Protein AF-A0A368F3X9-F1 (afdb_monomer_lite)

Secondary structure (DSSP, 8-state):
--EEEEE-------PPP------------GGGS---------SS-HHHHHHHHHHH--SEEEESS--HHHHHHHHHHHHH-TTS--EEEEEEETTSHHHHHHHHHHHHHHHHHHHHHHHHHH-SS------PPPPP--------S---------PPPEEEEEGGGGGSSHHHHHHHTT-EEEEE----------

pLDDT: mean 73.95, std 18.78, range [28.55, 97.0]

Foldseek 3Di:
DDKDKDQPPPDPDDDDDDDDDDDPDDDDDPVPDDDDDDDDDDPDDLVVLLVCCVVPVDLEEEAAQDDPSSVVSVVVSCVVCVVHNHGYIYIDDPPDPSVVVRVVVVVVVVVVVVVVVVVVVVPPDPPDPPPAAADAPPPPDPCPDDDDPPPPPVDAAEDEDEPVCVVDCVQVVCVSNRYHYHYDHDDDDDPPPD

Structure (mmCIF, N/CA/C/O backbone):
data_AF-A0A368F3X9-F1
#
_entry.id   AF-A0A368F3X9-F1
#
loop_
_atom_site.group_PDB
_atom_site.id
_atom_site.type_symbol
_atom_site.label_atom_id
_atom_site.label_alt_id
_atom_site.label_comp_id
_atom_site.label_asym_id
_atom_site.label_entity_id
_atom_site.label_seq_id
_atom_site.pdbx_PDB_ins_code
_atom_site.Cartn_x
_atom_site.Cartn_y
_atom_site.Cartn_z
_atom_site.occupancy
_atom_site.B_iso_or_equiv
_atom_site.auth_seq_id
_atom_site.auth_comp_id
_atom_site.auth_asym_id
_atom_site.auth_atom_id
_atom_site.pdbx_PDB_model_num
ATOM 1 N N . MET A 1 1 ? -1.120 -0.838 33.753 1.00 38.88 1 MET A N 1
ATOM 2 C CA . MET A 1 1 ? -1.463 -1.216 32.367 1.00 38.88 1 MET A CA 1
ATOM 3 C C . MET A 1 1 ? -2.866 -0.691 32.087 1.00 38.88 1 MET A C 1
ATOM 5 O O . MET A 1 1 ? -3.833 -1.301 32.514 1.00 38.88 1 MET A O 1
ATOM 9 N N . LEU A 1 2 ? -2.969 0.520 31.534 1.00 33.59 2 LEU A N 1
ATOM 10 C CA . LEU A 1 2 ? -4.241 1.215 31.298 1.00 33.59 2 LEU A CA 1
ATOM 11 C C . LEU A 1 2 ? -4.625 1.034 29.828 1.00 33.59 2 LEU A C 1
ATOM 13 O O . LEU A 1 2 ? -3.926 1.527 28.946 1.00 33.59 2 LEU A O 1
ATOM 17 N N . MET A 1 3 ? -5.716 0.313 29.581 1.00 29.48 3 MET A N 1
ATOM 18 C CA . MET A 1 3 ? -6.350 0.218 28.268 1.00 29.48 3 MET A CA 1
ATOM 19 C C . MET A 1 3 ? -7.239 1.454 28.110 1.00 29.48 3 MET A C 1
ATOM 21 O O . MET A 1 3 ? -8.079 1.717 28.972 1.00 29.48 3 MET A O 1
ATOM 25 N N . ARG A 1 4 ? -7.026 2.260 27.069 1.00 39.25 4 ARG A N 1
ATOM 26 C CA . ARG A 1 4 ? -7.846 3.447 26.804 1.00 39.25 4 ARG A CA 1
ATOM 27 C C . ARG A 1 4 ? -8.409 3.329 25.397 1.00 39.25 4 ARG A C 1
ATOM 29 O O . ARG A 1 4 ? -7.655 3.077 24.466 1.00 39.25 4 ARG A O 1
ATOM 36 N N . PHE A 1 5 ? -9.714 3.527 25.255 1.00 36.69 5 PHE A N 1
ATOM 37 C CA . PHE A 1 5 ? -10.339 3.692 23.949 1.00 36.69 5 PHE A CA 1
ATOM 38 C C . PHE A 1 5 ? -9.801 4.983 23.335 1.00 36.69 5 PHE A C 1
ATOM 40 O O . PHE A 1 5 ? -10.025 6.069 23.879 1.00 36.69 5 PHE A O 1
ATOM 47 N N . GLN A 1 6 ? -9.047 4.876 22.244 1.00 39.00 6 GLN A N 1
ATOM 48 C CA . GLN A 1 6 ? -8.835 6.032 21.388 1.00 39.00 6 GLN A CA 1
ATOM 49 C C . GLN A 1 6 ? -10.038 6.111 20.454 1.00 39.00 6 GLN A C 1
ATOM 51 O O . GLN A 1 6 ? -10.240 5.247 19.601 1.00 39.00 6 GLN A O 1
ATOM 56 N N . ASN A 1 7 ? -10.848 7.155 20.631 1.00 28.55 7 ASN A N 1
ATOM 57 C CA . ASN A 1 7 ? -11.750 7.596 19.579 1.00 28.55 7 ASN A CA 1
ATOM 58 C C . ASN A 1 7 ? -10.854 8.105 18.449 1.00 28.55 7 ASN A C 1
ATOM 60 O O . ASN A 1 7 ? -10.368 9.235 18.504 1.00 28.55 7 ASN A O 1
ATOM 64 N N . ILE A 1 8 ? -10.584 7.264 17.452 1.00 37.34 8 ILE A N 1
ATOM 65 C CA . ILE A 1 8 ? -10.032 7.745 16.189 1.00 37.34 8 ILE A CA 1
ATOM 66 C C . ILE A 1 8 ? -11.208 8.389 15.462 1.00 37.34 8 ILE A C 1
ATOM 68 O O . ILE A 1 8 ? -11.893 7.778 14.646 1.00 37.34 8 ILE A O 1
ATOM 72 N N . THR A 1 9 ? -11.490 9.635 15.832 1.00 30.31 9 THR A N 1
ATOM 73 C CA . THR A 1 9 ? -12.390 10.488 15.070 1.00 30.31 9 THR A CA 1
ATOM 74 C C . THR A 1 9 ? -11.662 10.826 13.777 1.00 30.31 9 THR A C 1
ATOM 76 O O . THR A 1 9 ? -10.793 11.697 13.757 1.00 30.31 9 THR A O 1
ATOM 79 N N . VAL A 1 10 ? -11.996 10.140 12.684 1.00 34.00 10 VAL A N 1
ATOM 80 C CA . VAL A 1 10 ? -11.738 10.678 11.346 1.00 34.00 10 VAL A CA 1
ATOM 81 C C . VAL A 1 10 ? -12.614 11.925 11.238 1.00 34.00 10 VAL A C 1
ATOM 83 O O . VAL A 1 10 ? -13.822 11.838 11.031 1.00 34.00 10 VAL A O 1
ATOM 86 N N . ILE A 1 11 ? -12.028 13.094 11.502 1.00 29.45 11 ILE A N 1
ATOM 87 C CA . ILE A 1 11 ? -12.733 14.374 11.432 1.00 29.45 11 ILE A CA 1
ATOM 88 C C . ILE A 1 11 ? -12.963 14.690 9.951 1.00 29.45 11 ILE A C 1
ATOM 90 O O . ILE A 1 11 ? -12.145 15.345 9.313 1.00 29.45 11 ILE A O 1
ATOM 94 N N . SER A 1 12 ? -14.108 14.285 9.408 1.00 32.06 12 SER A N 1
ATOM 95 C CA . SER A 1 12 ? -14.828 15.139 8.466 1.00 32.06 12 SER A CA 1
ATOM 96 C C . SER A 1 12 ? -15.980 15.768 9.236 1.00 32.06 12 SER A C 1
ATOM 98 O O . SER A 1 12 ? -16.932 15.080 9.598 1.00 32.06 12 SER A O 1
ATOM 100 N N . LYS A 1 13 ? -15.853 17.064 9.543 1.00 33.09 13 LYS A N 1
ATOM 101 C CA . LYS A 1 13 ? -16.911 17.881 10.142 1.00 33.09 13 LYS A CA 1
ATOM 102 C C . LYS A 1 13 ? -18.224 17.680 9.383 1.00 33.09 13 LYS A C 1
ATOM 104 O O . LYS A 1 13 ? -18.402 18.236 8.306 1.00 33.09 13 LYS A O 1
ATOM 109 N N . THR A 1 14 ? -19.148 16.964 9.998 1.00 34.94 14 THR A N 1
ATOM 110 C CA . THR A 1 14 ? -20.580 17.219 9.880 1.00 34.94 14 THR A CA 1
ATOM 111 C C . THR A 1 14 ? -21.119 17.078 11.291 1.00 34.94 14 THR A C 1
ATOM 113 O O . THR A 1 14 ? -21.304 15.966 11.784 1.00 34.94 14 THR A O 1
ATOM 116 N N . GLU A 1 15 ? -21.226 18.214 11.976 1.00 35.28 15 GLU A N 1
ATOM 117 C CA . GLU A 1 15 ? -21.882 18.300 13.278 1.00 35.28 15 GLU A CA 1
ATOM 118 C C . GLU A 1 15 ? -23.349 17.859 13.107 1.00 35.28 15 GLU A C 1
ATOM 120 O O . GLU A 1 15 ? -24.008 18.327 12.172 1.00 35.28 15 GLU A O 1
ATOM 125 N N . PRO A 1 16 ? -23.863 16.936 13.937 1.00 52.75 16 PRO A N 1
ATOM 126 C CA . PRO A 1 16 ? -25.299 16.696 14.020 1.00 52.75 16 PRO A CA 1
ATOM 127 C C . PRO A 1 16 ? -26.002 17.918 14.650 1.00 52.75 16 PRO A C 1
ATOM 129 O O . PRO A 1 16 ? -25.336 18.722 15.307 1.00 52.75 16 PRO A O 1
ATOM 132 N N . PRO A 1 17 ? -27.323 18.092 14.445 1.00 41.41 17 PRO A N 1
ATOM 133 C CA . PRO A 1 17 ? -28.080 19.171 15.074 1.00 41.41 17 PRO A CA 1
ATOM 134 C C . PRO A 1 17 ? -27.950 19.117 16.603 1.00 41.41 17 PRO A C 1
ATOM 136 O O . PRO A 1 17 ? -27.871 18.039 17.185 1.00 41.41 17 PRO A O 1
ATOM 139 N N . ASP A 1 18 ? -27.875 20.292 17.224 1.00 47.06 18 ASP A N 1
ATOM 140 C CA . ASP A 1 18 ? -27.826 20.476 18.674 1.00 47.06 18 ASP A CA 1
ATOM 141 C C . ASP A 1 18 ? -29.221 20.273 19.277 1.00 47.06 18 ASP A C 1
ATOM 143 O O . ASP A 1 18 ? -30.080 21.156 19.210 1.00 47.06 18 ASP A O 1
ATOM 147 N N . ASP A 1 19 ? -29.447 19.105 19.869 1.00 38.78 19 ASP A N 1
ATOM 148 C CA . ASP A 1 19 ? -30.555 18.853 20.780 1.00 38.78 19 ASP A CA 1
ATOM 149 C C . ASP A 1 19 ? -30.004 18.467 22.156 1.00 38.78 19 ASP A C 1
ATOM 151 O O . ASP A 1 19 ? -29.675 17.321 22.462 1.00 38.78 19 ASP A O 1
ATOM 155 N N . GLY A 1 20 ? -29.887 19.494 23.000 1.00 47.25 20 GLY A N 1
ATOM 156 C CA . GLY A 1 20 ? -29.504 19.368 24.394 1.00 47.25 20 GLY A CA 1
ATOM 157 C C . GLY A 1 20 ? -30.459 18.470 25.176 1.00 47.25 20 GLY A C 1
ATOM 158 O O . GLY A 1 20 ? -31.625 18.805 25.365 1.00 47.25 20 GLY A O 1
ATOM 159 N N . TYR A 1 21 ? -29.922 17.377 25.714 1.00 42.91 21 TYR A N 1
ATOM 160 C CA . TYR A 1 21 ? -30.531 16.633 26.811 1.00 42.91 21 TYR A CA 1
ATOM 161 C C . TYR A 1 21 ? -29.449 16.176 27.791 1.00 42.91 21 TYR A C 1
ATOM 163 O O . TYR A 1 21 ? -28.714 15.219 27.554 1.00 42.91 21 TYR A O 1
ATOM 171 N N . GLU A 1 22 ? -29.382 16.857 28.936 1.00 45.22 22 GLU A N 1
ATOM 172 C CA . GLU A 1 22 ? -28.875 16.253 30.163 1.00 45.22 22 GLU A CA 1
ATOM 173 C C . GLU A 1 22 ? -29.770 15.055 30.503 1.00 45.22 22 GLU A C 1
ATOM 175 O O . GLU A 1 22 ? -30.902 15.230 30.941 1.00 45.22 22 GLU A O 1
ATOM 180 N N . ASN A 1 23 ? -29.270 13.832 30.334 1.00 38.44 23 ASN A N 1
ATOM 181 C CA . ASN A 1 23 ? -29.824 12.668 31.014 1.00 38.44 23 ASN A CA 1
ATOM 182 C C . ASN A 1 23 ? -28.683 11.770 31.492 1.00 38.44 23 ASN A C 1
ATOM 184 O O . ASN A 1 23 ? -27.920 11.208 30.710 1.00 38.44 23 ASN A O 1
ATOM 188 N N . LYS A 1 24 ? -28.568 11.654 32.817 1.00 45.53 24 LYS A N 1
ATOM 189 C CA . LYS A 1 24 ? -27.764 10.631 33.486 1.00 45.53 24 LYS A CA 1
ATOM 190 C C . LYS A 1 24 ? -28.446 9.281 33.257 1.00 45.53 24 LYS A C 1
ATOM 192 O O . LYS A 1 24 ? -29.296 8.887 34.047 1.00 45.53 24 LYS A O 1
ATOM 197 N N . GLU A 1 25 ? -28.108 8.595 32.171 1.00 52.59 25 GLU A N 1
ATOM 198 C CA . GLU A 1 25 ? -28.515 7.202 31.987 1.00 52.59 25 GLU A CA 1
ATOM 199 C C . GLU A 1 25 ? -27.655 6.302 32.886 1.00 52.59 25 GLU A C 1
ATOM 201 O O . GLU A 1 25 ? -26.442 6.176 32.710 1.00 52.59 25 GLU A O 1
ATOM 206 N N . GLU A 1 26 ? -28.290 5.696 33.890 1.00 50.75 26 GLU A N 1
ATOM 207 C CA . GLU A 1 26 ? -27.720 4.582 34.643 1.00 50.75 26 GLU A CA 1
ATOM 208 C C . GLU A 1 26 ? -27.387 3.427 33.686 1.00 50.75 26 GLU A C 1
ATOM 210 O O . GLU A 1 26 ? -28.149 3.113 32.768 1.00 50.75 26 GLU A O 1
ATOM 215 N N . ALA A 1 27 ? -26.227 2.798 33.890 1.00 49.94 27 ALA A N 1
ATOM 216 C CA . ALA A 1 27 ? -25.727 1.733 33.030 1.00 49.94 27 ALA A CA 1
ATOM 217 C C . ALA A 1 27 ? -26.703 0.543 33.006 1.00 49.94 27 ALA A C 1
ATOM 219 O O . ALA A 1 27 ? -26.829 -0.196 33.985 1.00 49.94 27 ALA A O 1
ATOM 220 N N . LYS A 1 28 ? -27.388 0.351 31.873 1.00 53.81 28 LYS A N 1
ATOM 221 C CA . LYS A 1 28 ? -28.258 -0.807 31.632 1.00 53.81 28 LYS A CA 1
ATOM 222 C C . LYS A 1 28 ? -27.437 -2.096 31.714 1.00 53.81 28 LYS A C 1
ATOM 224 O O . LYS A 1 28 ? -26.306 -2.174 31.235 1.00 53.81 28 LYS A O 1
ATOM 229 N N . THR A 1 29 ? -27.999 -3.106 32.374 1.00 56.66 29 THR A N 1
ATOM 230 C CA . THR A 1 29 ? -27.351 -4.414 32.534 1.00 56.66 29 THR A CA 1
ATOM 231 C C . THR A 1 29 ? -27.433 -5.188 31.212 1.00 56.66 29 THR A C 1
ATOM 233 O O . THR A 1 29 ? -28.387 -5.035 30.455 1.00 56.66 29 THR A O 1
ATOM 236 N N . ILE A 1 30 ? -26.438 -6.042 30.946 1.00 59.34 30 ILE A N 1
ATOM 237 C CA . ILE A 1 30 ? -26.162 -6.747 29.671 1.00 59.34 30 ILE A CA 1
ATOM 238 C C . ILE A 1 30 ? -27.390 -7.452 29.040 1.00 59.34 30 ILE A C 1
ATOM 240 O O . ILE A 1 30 ? -27.403 -7.690 27.836 1.00 59.34 30 ILE A O 1
ATOM 244 N N . GLY A 1 31 ? -28.426 -7.774 29.823 1.00 58.16 31 GLY A N 1
ATOM 245 C CA . GLY A 1 31 ? -29.629 -8.480 29.368 1.00 58.16 31 GLY A CA 1
ATOM 246 C C . GLY A 1 31 ? -30.628 -7.668 28.534 1.00 58.16 31 GLY A C 1
ATOM 247 O O . GLY A 1 31 ? -31.418 -8.286 27.826 1.00 58.16 31 GLY A O 1
ATOM 248 N N . ASP A 1 32 ? -30.578 -6.331 28.569 1.00 57.03 32 ASP A N 1
ATOM 249 C CA . ASP A 1 32 ? -31.582 -5.465 27.916 1.00 57.03 32 ASP A CA 1
ATOM 250 C C . ASP A 1 32 ? -31.127 -4.894 26.562 1.00 57.03 32 ASP A C 1
ATOM 252 O O . ASP A 1 32 ? -31.837 -4.105 25.936 1.00 57.03 32 ASP A O 1
ATOM 256 N N . HIS A 1 33 ? -29.936 -5.273 26.092 1.00 62.06 33 HIS A N 1
ATOM 257 C CA . HIS A 1 33 ? -29.447 -4.846 24.786 1.00 62.06 33 HIS A CA 1
ATOM 258 C C . HIS A 1 33 ? -29.971 -5.765 23.679 1.00 62.06 33 HIS A C 1
ATOM 260 O O . HIS A 1 33 ? -29.861 -6.991 23.745 1.00 62.06 33 HIS A O 1
ATOM 266 N N . GLU A 1 34 ? -30.522 -5.151 22.633 1.00 67.31 34 GLU A N 1
ATOM 267 C CA . GLU A 1 34 ? -30.916 -5.832 21.405 1.00 67.31 34 GLU A CA 1
ATOM 268 C C . GLU A 1 34 ? -29.716 -6.616 20.844 1.00 67.31 34 GLU A C 1
ATOM 270 O O . GLU A 1 34 ? -28.583 -6.129 20.854 1.00 67.31 34 GLU A O 1
ATOM 275 N N . LYS A 1 35 ? -29.931 -7.868 20.419 1.00 61.47 35 LYS A N 1
ATOM 276 C CA . LYS A 1 35 ? -28.847 -8.756 19.969 1.00 61.47 35 LYS A CA 1
ATOM 277 C C . LYS A 1 35 ? -28.225 -8.214 18.682 1.00 61.47 35 LYS A C 1
ATOM 279 O O . LYS A 1 35 ? -28.696 -8.514 17.589 1.00 61.47 35 LYS A O 1
ATOM 284 N N . VAL A 1 36 ? -27.150 -7.445 18.812 1.00 66.38 36 VAL A N 1
ATOM 285 C CA . VAL A 1 36 ? -26.378 -6.957 17.667 1.00 66.38 36 VAL A CA 1
ATOM 286 C C . VAL A 1 36 ? -25.510 -8.104 17.132 1.00 66.38 36 VAL A C 1
ATOM 288 O O . VAL A 1 36 ? -24.814 -8.753 17.920 1.00 66.38 36 VAL A O 1
ATOM 291 N N . PRO A 1 37 ? -25.526 -8.396 15.818 1.00 67.06 37 PRO A N 1
ATOM 292 C CA . PRO A 1 37 ? -24.654 -9.413 15.242 1.00 67.06 37 PRO A CA 1
ATOM 293 C C . PRO A 1 37 ? -23.182 -9.007 15.410 1.00 67.06 37 PRO A C 1
ATOM 295 O O . PRO A 1 37 ? -22.713 -8.049 14.799 1.00 67.06 37 PRO A O 1
ATOM 298 N N . LEU A 1 38 ? -22.448 -9.749 16.244 1.00 69.50 38 LEU A N 1
ATOM 299 C CA . LEU A 1 38 ? -21.007 -9.591 16.429 1.00 69.50 38 LEU A CA 1
ATOM 300 C C . LEU A 1 38 ? -20.268 -10.488 15.432 1.00 69.50 38 LEU A C 1
ATOM 302 O O . LEU A 1 38 ? -20.373 -11.713 15.499 1.00 69.50 38 LEU A O 1
ATOM 306 N N . VAL A 1 39 ? -19.491 -9.887 14.533 1.00 71.94 39 VAL A N 1
ATOM 307 C CA . VAL A 1 39 ? -18.634 -10.619 13.592 1.00 71.94 39 VAL A CA 1
ATOM 308 C C . VAL A 1 39 ? -17.180 -10.420 13.998 1.00 71.94 39 VAL A C 1
ATOM 310 O O . VAL A 1 39 ? -16.662 -9.307 13.960 1.00 71.94 39 VAL A O 1
ATOM 313 N N . ILE A 1 40 ? -16.520 -11.509 14.391 1.00 76.12 40 ILE A N 1
ATOM 314 C CA . ILE A 1 40 ? -15.088 -11.514 14.700 1.00 76.12 40 ILE A CA 1
ATOM 315 C C . ILE A 1 40 ? -14.342 -11.905 13.430 1.00 76.12 40 ILE A C 1
ATOM 317 O O . ILE A 1 40 ? -14.574 -12.975 12.869 1.00 76.12 40 ILE A O 1
ATOM 321 N N . MET A 1 41 ? -13.444 -11.034 12.982 1.00 73.44 41 MET A N 1
ATOM 322 C CA . MET A 1 41 ? -12.645 -11.253 11.782 1.00 73.44 41 MET A CA 1
ATOM 323 C C . MET A 1 41 ? -11.199 -11.544 12.168 1.00 73.44 41 MET A C 1
ATOM 325 O O . MET A 1 41 ? -10.625 -10.875 13.028 1.00 73.44 41 MET A O 1
ATOM 329 N N . ALA A 1 42 ? -10.609 -12.546 11.521 1.00 69.69 42 ALA A N 1
ATOM 330 C CA . ALA A 1 42 ? -9.184 -12.805 11.635 1.00 69.69 42 ALA A CA 1
ATOM 331 C C . ALA A 1 42 ? -8.394 -11.758 10.834 1.00 69.69 42 ALA A C 1
ATOM 333 O O . ALA A 1 42 ? -8.788 -11.355 9.740 1.00 69.69 42 ALA A O 1
ATOM 334 N N . TYR A 1 43 ? -7.264 -11.327 11.385 1.00 65.88 43 TYR A N 1
ATOM 335 C CA . TYR A 1 43 ? -6.344 -10.398 10.735 1.00 65.88 43 TYR A CA 1
ATOM 336 C C . TYR A 1 43 ? -5.467 -11.131 9.704 1.00 65.88 43 TYR A C 1
ATOM 338 O O . TYR A 1 43 ? -4.952 -12.208 10.003 1.00 65.88 43 TYR A O 1
ATOM 346 N N . GLY A 1 44 ? -5.257 -10.541 8.518 1.00 59.81 44 GLY A N 1
ATOM 347 C CA . GLY A 1 44 ? -4.221 -10.984 7.568 1.00 59.81 44 GLY A CA 1
ATOM 348 C C . GLY A 1 44 ? -4.631 -11.073 6.093 1.00 59.81 44 GLY A C 1
ATOM 349 O O . GLY A 1 44 ? -3.766 -10.981 5.223 1.00 59.81 44 GLY A O 1
ATOM 350 N N . GLU A 1 45 ? -5.923 -11.187 5.772 1.00 67.00 45 GLU A N 1
ATOM 351 C CA . GLU A 1 45 ? -6.383 -11.317 4.380 1.00 67.00 45 GLU A CA 1
ATOM 352 C C . GLU A 1 45 ? -7.025 -10.024 3.850 1.00 67.00 45 GLU A C 1
ATOM 354 O O . GLU A 1 45 ? -8.189 -9.725 4.121 1.00 67.00 45 GLU A O 1
ATOM 359 N N . ARG A 1 46 ? -6.277 -9.264 3.030 1.00 61.44 46 ARG A N 1
ATOM 360 C CA . ARG A 1 46 ? -6.718 -7.972 2.452 1.00 61.44 46 ARG A CA 1
ATOM 361 C C . ARG A 1 46 ? -8.050 -8.047 1.695 1.00 61.44 46 ARG A C 1
ATOM 363 O O . ARG A 1 46 ? -8.850 -7.122 1.763 1.00 61.44 46 ARG A O 1
ATOM 370 N N . TYR A 1 47 ? -8.303 -9.141 0.979 1.00 67.94 47 TYR A N 1
ATOM 371 C CA . TYR A 1 47 ? -9.534 -9.297 0.196 1.00 67.94 47 TYR A CA 1
ATOM 372 C C . TYR A 1 47 ? -10.743 -9.709 1.044 1.00 67.94 47 TYR A C 1
ATOM 374 O O . TYR A 1 47 ? -11.879 -9.494 0.621 1.00 67.94 47 TYR A O 1
ATOM 382 N N . SER A 1 48 ? -10.519 -10.261 2.241 1.00 78.50 48 SER A N 1
ATOM 383 C CA . SER A 1 48 ? -11.605 -10.654 3.141 1.00 78.50 48 SER A CA 1
ATOM 384 C C . SER A 1 48 ? -12.333 -9.425 3.679 1.00 78.50 48 SER A C 1
ATOM 386 O O . SER A 1 48 ? -13.560 -9.362 3.614 1.00 78.50 48 SER A O 1
ATOM 388 N N . ILE A 1 49 ? -11.586 -8.416 4.142 1.00 83.56 49 ILE A N 1
ATOM 389 C CA . ILE A 1 49 ? -12.180 -7.276 4.846 1.00 83.56 49 ILE A CA 1
ATOM 390 C C . ILE A 1 49 ? -13.079 -6.421 3.950 1.00 83.56 49 ILE A C 1
ATOM 392 O O . ILE A 1 49 ? -14.203 -6.121 4.339 1.00 83.56 49 ILE A O 1
ATOM 396 N N . LEU A 1 50 ? -12.644 -6.075 2.732 1.00 84.69 50 LEU A N 1
ATOM 397 C CA . LEU A 1 50 ? -13.448 -5.245 1.826 1.00 84.69 50 LEU A CA 1
ATOM 398 C C . LEU A 1 50 ? -14.776 -5.920 1.466 1.00 84.69 50 LEU A C 1
ATOM 400 O O . LEU A 1 50 ? -15.827 -5.287 1.514 1.00 84.69 50 LEU A O 1
ATOM 404 N N . ARG A 1 51 ? -14.734 -7.221 1.155 1.00 85.56 51 ARG A N 1
ATOM 405 C CA . ARG A 1 51 ? -15.931 -8.006 0.839 1.00 85.56 51 ARG A CA 1
ATOM 406 C C . ARG A 1 51 ? -16.895 -8.060 2.024 1.00 85.56 51 ARG A C 1
ATOM 408 O O . ARG A 1 51 ? -18.101 -7.973 1.833 1.00 85.56 51 ARG A O 1
ATOM 415 N N . GLN A 1 52 ? -16.373 -8.218 3.237 1.00 84.38 52 GLN A N 1
ATOM 416 C CA . GLN A 1 52 ? -17.186 -8.302 4.450 1.00 84.38 52 GLN A CA 1
ATOM 417 C C . GLN A 1 52 ? -17.813 -6.957 4.821 1.00 84.38 52 GLN A C 1
ATOM 419 O O . GLN A 1 52 ? -18.983 -6.926 5.198 1.00 84.38 52 GLN A O 1
ATOM 424 N N . LEU A 1 53 ? -17.074 -5.854 4.667 1.00 86.44 53 LEU A N 1
ATOM 425 C CA . LEU A 1 53 ? -17.609 -4.506 4.865 1.00 86.44 53 LEU A CA 1
ATOM 426 C C . LEU A 1 53 ? -18.775 -4.228 3.907 1.00 86.44 53 LEU A C 1
ATOM 428 O O . LEU A 1 53 ? -19.810 -3.739 4.352 1.00 86.44 53 LEU A O 1
ATOM 432 N N . ASP A 1 54 ? -18.647 -4.617 2.636 1.00 86.75 54 ASP A N 1
ATOM 433 C CA . ASP A 1 54 ? -19.700 -4.434 1.629 1.00 86.75 54 ASP A CA 1
ATOM 434 C C . ASP A 1 54 ? -20.937 -5.318 1.876 1.00 86.75 54 ASP A C 1
ATOM 436 O O . ASP A 1 54 ? -22.075 -4.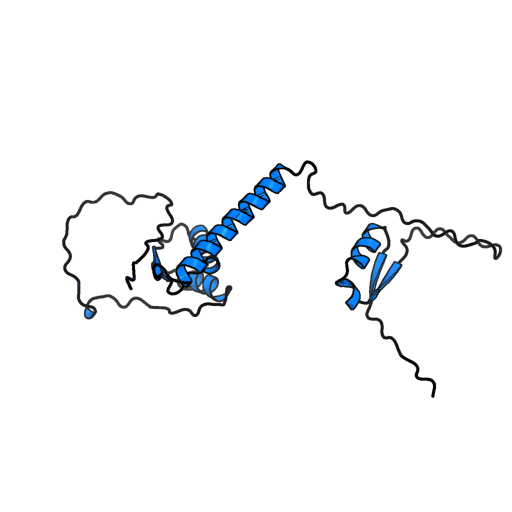874 1.722 1.00 86.75 54 ASP A O 1
ATOM 440 N N . GLN A 1 55 ? -20.731 -6.560 2.326 1.00 86.06 55 GLN A N 1
ATOM 441 C CA . GLN A 1 55 ? -21.821 -7.490 2.632 1.00 86.06 55 GLN A CA 1
ATOM 442 C C . GLN A 1 55 ? -22.601 -7.113 3.897 1.00 86.06 55 GLN A C 1
ATOM 444 O O . GLN A 1 55 ? -23.824 -7.238 3.917 1.00 86.06 55 GLN A O 1
ATOM 449 N N . MET A 1 56 ? -21.903 -6.698 4.957 1.00 83.81 56 MET A N 1
ATOM 450 C CA . MET A 1 56 ? -22.506 -6.497 6.280 1.00 83.81 56 MET A CA 1
ATOM 451 C C . MET A 1 56 ? -22.925 -5.053 6.545 1.00 83.81 56 MET A C 1
ATOM 453 O O . MET A 1 56 ? -23.778 -4.829 7.399 1.00 83.81 56 MET A O 1
ATOM 457 N N . LYS A 1 57 ? -22.309 -4.085 5.857 1.00 87.12 57 LYS A N 1
ATOM 458 C CA . LYS A 1 57 ? -22.515 -2.641 6.038 1.00 87.12 57 LYS A CA 1
ATOM 459 C C . LYS A 1 57 ? -22.607 -2.215 7.512 1.00 87.12 57 LYS A C 1
ATOM 461 O O . LYS A 1 57 ? -23.632 -1.682 7.937 1.00 87.12 57 LYS A O 1
ATOM 466 N N . PRO A 1 58 ? -21.558 -2.472 8.315 1.00 87.88 58 PRO A N 1
ATOM 467 C CA . PRO A 1 58 ? -21.609 -2.223 9.749 1.00 87.88 58 PRO A CA 1
ATOM 468 C C . PRO A 1 58 ? -21.649 -0.722 10.070 1.00 87.88 58 PRO A C 1
ATOM 470 O O . PRO A 1 58 ? -20.968 0.075 9.429 1.00 87.88 58 PRO A O 1
ATOM 473 N N . THR A 1 59 ? -22.381 -0.355 11.124 1.00 86.00 59 THR A N 1
ATOM 474 C CA . THR A 1 59 ? -22.397 1.008 11.697 1.00 86.00 59 THR A CA 1
ATOM 475 C C . THR A 1 59 ? -21.247 1.229 12.687 1.00 86.00 59 THR A C 1
ATOM 477 O O . THR A 1 59 ? -20.782 2.353 12.875 1.00 86.00 59 THR A O 1
ATOM 480 N N . VAL A 1 60 ? -20.774 0.159 13.337 1.00 87.44 60 VAL A N 1
ATOM 481 C CA . VAL A 1 60 ? -19.710 0.196 14.351 1.00 87.44 60 VAL A CA 1
ATOM 482 C C . VAL A 1 60 ? -18.656 -0.860 14.036 1.00 87.44 60 VAL A C 1
ATOM 484 O O . VAL A 1 60 ? -18.987 -2.023 13.813 1.00 87.44 60 VAL A O 1
ATOM 487 N N . ILE A 1 61 ? -17.384 -0.464 14.047 1.00 87.75 61 ILE A N 1
ATOM 488 C CA . ILE A 1 61 ? -16.228 -1.344 13.859 1.00 87.75 61 ILE A CA 1
ATOM 489 C C . ILE A 1 61 ? -15.320 -1.225 15.079 1.00 87.75 61 ILE A C 1
ATOM 491 O O . ILE A 1 61 ? -14.976 -0.123 15.503 1.00 87.75 61 ILE A O 1
ATOM 495 N N . ILE A 1 62 ? -14.902 -2.369 15.621 1.00 88.31 62 ILE A N 1
ATOM 496 C CA . ILE A 1 62 ? -13.950 -2.446 16.728 1.00 88.31 62 ILE A CA 1
ATOM 497 C C . ILE A 1 62 ? -12.690 -3.154 16.231 1.00 88.31 62 ILE A C 1
ATOM 499 O O . ILE A 1 62 ? -12.725 -4.328 15.864 1.00 88.31 62 ILE A O 1
ATOM 503 N N . LEU A 1 63 ? -11.573 -2.434 16.222 1.00 87.19 63 LEU A N 1
ATOM 504 C CA . LEU A 1 63 ? -10.263 -2.933 15.829 1.00 87.19 63 LEU A CA 1
ATOM 505 C C . LEU A 1 63 ? -9.517 -3.402 17.074 1.00 87.19 63 LEU A C 1
ATOM 507 O O . LEU A 1 63 ? -9.127 -2.591 17.911 1.00 87.19 63 LEU A O 1
ATOM 511 N N . TYR A 1 64 ? -9.336 -4.717 17.197 1.00 84.88 64 TYR A N 1
ATOM 512 C CA . TYR A 1 64 ? -8.597 -5.309 18.314 1.00 84.88 64 TYR A CA 1
ATOM 513 C C . TYR A 1 64 ? -7.081 -5.142 18.175 1.00 84.88 64 TYR A C 1
ATOM 515 O O . TYR A 1 64 ? -6.403 -4.885 19.159 1.00 84.88 64 TYR A O 1
ATOM 523 N N . ASN A 1 65 ? -6.565 -5.311 16.958 1.00 81.12 65 ASN A N 1
ATOM 524 C CA . ASN A 1 65 ? -5.170 -5.066 16.613 1.00 81.12 65 ASN A CA 1
ATOM 525 C C . ASN A 1 65 ? -5.172 -4.053 15.472 1.00 81.12 65 ASN A C 1
ATOM 527 O O . ASN A 1 65 ? -5.791 -4.296 14.429 1.00 81.12 65 ASN A O 1
ATOM 531 N N . THR A 1 66 ? -4.559 -2.898 15.705 1.00 78.94 66 THR A N 1
ATOM 532 C CA . THR A 1 66 ? -4.652 -1.770 14.777 1.00 78.94 66 THR A CA 1
ATOM 533 C C . THR A 1 66 ? -3.489 -1.802 13.800 1.00 78.94 66 THR A C 1
ATOM 535 O O . THR A 1 66 ? -2.328 -1.656 14.170 1.00 78.94 66 THR A O 1
ATOM 538 N N . ASP A 1 67 ? -3.821 -1.966 12.526 1.00 83.50 67 ASP A N 1
ATOM 539 C CA . ASP A 1 67 ? -2.874 -1.944 11.422 1.00 83.50 67 ASP A CA 1
ATOM 540 C C . ASP A 1 67 ? -3.261 -0.855 10.418 1.00 83.50 67 ASP A C 1
ATOM 542 O O . ASP A 1 67 ? -4.441 -0.655 10.110 1.00 83.50 67 ASP A O 1
ATOM 546 N N . VAL A 1 68 ? -2.246 -0.171 9.890 1.00 86.69 68 VAL A N 1
ATOM 547 C CA . VAL A 1 68 ? -2.414 0.953 8.965 1.00 86.69 68 VAL A CA 1
ATOM 548 C C . VAL A 1 68 ? -3.113 0.489 7.691 1.00 86.69 68 VAL A C 1
ATOM 550 O O . VAL A 1 68 ? -4.027 1.159 7.217 1.00 86.69 68 VAL A O 1
ATOM 553 N N . VAL A 1 69 ? -2.774 -0.695 7.169 1.00 87.25 69 VAL A N 1
ATOM 554 C CA . VAL A 1 69 ? -3.389 -1.216 5.939 1.00 87.25 69 VAL A CA 1
ATOM 555 C C . VAL A 1 69 ? -4.883 -1.447 6.145 1.00 87.25 69 VAL A C 1
ATOM 557 O O . VAL A 1 69 ? -5.694 -1.043 5.315 1.00 87.25 69 VAL A O 1
ATOM 560 N N . THR A 1 70 ? -5.268 -2.069 7.256 1.00 86.44 70 THR A N 1
ATOM 561 C CA . THR A 1 70 ? -6.678 -2.308 7.606 1.00 86.44 70 THR A CA 1
ATOM 562 C C . THR A 1 70 ? -7.457 -0.997 7.729 1.00 86.44 70 THR A C 1
ATOM 564 O O . THR A 1 70 ? -8.553 -0.877 7.180 1.00 86.44 70 THR A O 1
ATOM 567 N N . LEU A 1 71 ? -6.863 0.008 8.376 1.00 87.94 71 LEU A N 1
ATOM 568 C CA . LEU A 1 71 ? -7.455 1.336 8.505 1.00 87.94 71 LEU A CA 1
ATOM 569 C C . LEU A 1 71 ? -7.691 1.985 7.131 1.00 87.94 71 LEU A C 1
ATOM 571 O O . LEU A 1 71 ? -8.803 2.444 6.874 1.00 87.94 71 LEU A O 1
ATOM 575 N N . ARG A 1 72 ? -6.716 1.934 6.208 1.00 89.31 72 ARG A N 1
ATOM 576 C CA . ARG A 1 72 ? -6.878 2.459 4.834 1.00 89.31 72 ARG A CA 1
ATOM 577 C C . ARG A 1 72 ? -8.043 1.811 4.083 1.00 89.31 72 ARG A C 1
ATOM 579 O O . ARG A 1 72 ? -8.778 2.492 3.375 1.00 89.31 72 ARG A O 1
ATOM 586 N N . HIS A 1 73 ? -8.251 0.503 4.240 1.00 88.75 73 HIS A N 1
ATOM 587 C CA . HIS A 1 73 ? -9.390 -0.178 3.613 1.00 88.75 73 HIS A CA 1
ATOM 588 C C . HIS A 1 73 ? -10.733 0.337 4.145 1.00 88.75 73 HIS A C 1
ATOM 590 O O . HIS A 1 73 ? -11.682 0.488 3.375 1.00 88.75 73 HIS A O 1
ATOM 596 N N . ILE A 1 74 ? -10.809 0.635 5.443 1.00 88.88 74 ILE A N 1
ATOM 597 C CA . ILE A 1 74 ? -12.011 1.195 6.066 1.00 88.88 74 ILE A CA 1
ATOM 598 C C . ILE A 1 74 ? -12.241 2.640 5.601 1.00 88.88 74 ILE A C 1
ATOM 600 O O . ILE A 1 74 ? -13.378 3.002 5.302 1.00 88.88 74 ILE A O 1
ATOM 604 N N . GLU A 1 75 ? -11.182 3.447 5.473 1.00 88.94 75 GLU A N 1
ATOM 605 C CA . GLU A 1 75 ? -11.261 4.800 4.900 1.00 88.94 75 GLU A CA 1
ATOM 606 C C . GLU A 1 75 ? -11.834 4.774 3.479 1.00 88.94 75 GLU A C 1
ATOM 608 O O . GLU A 1 75 ? -12.764 5.521 3.176 1.00 88.94 75 GLU A O 1
ATOM 613 N N . ILE A 1 76 ? -11.333 3.873 2.625 1.00 90.06 76 ILE A N 1
ATOM 614 C CA . ILE A 1 76 ? -11.841 3.688 1.259 1.00 90.06 76 ILE A CA 1
ATOM 615 C C . ILE A 1 76 ? -13.312 3.268 1.288 1.00 90.06 76 ILE A C 1
ATOM 617 O O . ILE A 1 76 ? -14.129 3.850 0.579 1.00 90.06 76 ILE A O 1
ATOM 621 N N . TYR A 1 77 ? -13.672 2.296 2.129 1.00 89.56 77 TYR A N 1
ATOM 622 C CA . TYR A 1 77 ? -15.058 1.850 2.261 1.00 89.56 77 TYR A CA 1
ATOM 623 C C . TYR A 1 77 ?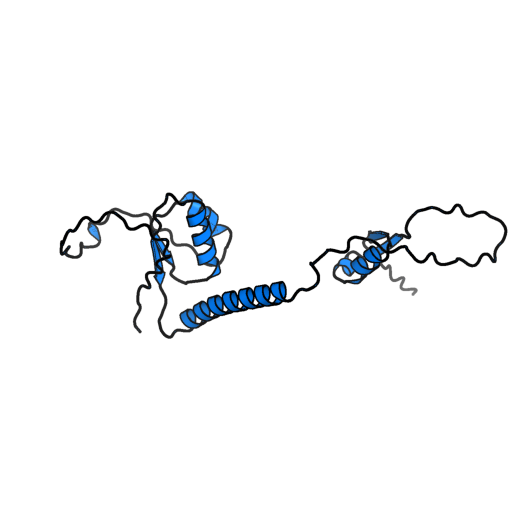 -15.997 3.000 2.658 1.00 89.56 77 TYR A C 1
ATOM 625 O O . TYR A 1 77 ? -17.059 3.159 2.054 1.00 89.56 77 TYR A O 1
ATOM 633 N N . LYS A 1 78 ? -15.587 3.837 3.620 1.00 88.50 78 LYS A N 1
ATOM 634 C CA . LYS A 1 78 ? -16.342 5.022 4.047 1.00 88.50 78 LYS A CA 1
ATOM 635 C C . LYS A 1 78 ? -16.405 6.096 2.957 1.00 88.50 78 LYS A C 1
ATOM 637 O O . LYS A 1 78 ? -17.432 6.757 2.824 1.00 88.50 78 LYS A O 1
ATOM 642 N N . ALA A 1 79 ? -15.346 6.264 2.169 1.00 88.62 79 ALA A N 1
ATOM 643 C CA . ALA A 1 79 ? -15.345 7.175 1.027 1.00 88.62 79 ALA A CA 1
ATOM 644 C C . ALA A 1 79 ? -16.312 6.712 -0.078 1.00 88.62 79 ALA A C 1
ATOM 646 O O . ALA A 1 79 ? -16.982 7.543 -0.687 1.00 88.62 79 ALA A O 1
ATOM 647 N N . CYS A 1 80 ? -16.421 5.399 -0.309 1.00 88.81 80 CYS A N 1
ATOM 648 C CA . CYS A 1 80 ? -17.374 4.821 -1.258 1.00 88.81 80 CYS A CA 1
ATOM 649 C C . CYS A 1 80 ? -18.830 4.878 -0.767 1.00 88.81 80 CYS A C 1
ATOM 651 O O . CYS A 1 80 ? -19.727 5.028 -1.589 1.00 88.81 80 CYS A O 1
ATOM 653 N N . HIS A 1 81 ? -19.057 4.780 0.546 1.00 86.81 81 HIS A N 1
ATOM 654 C CA . HIS A 1 81 ? -20.381 4.784 1.176 1.00 86.81 81 HIS A CA 1
ATOM 655 C C . HIS A 1 81 ? -20.525 5.977 2.127 1.00 86.81 81 HIS A C 1
ATOM 657 O O . HIS A 1 81 ? -20.548 5.843 3.358 1.00 86.81 81 HIS A O 1
ATOM 663 N N . SER A 1 82 ? -20.578 7.178 1.550 1.00 83.06 82 SER A N 1
ATOM 664 C CA . SER A 1 82 ? -20.620 8.425 2.319 1.00 83.06 82 SER A CA 1
ATOM 665 C C . SER A 1 82 ? -21.877 8.524 3.197 1.00 83.06 82 SER A C 1
ATOM 667 O O . SER A 1 82 ? -21.815 9.064 4.301 1.00 83.06 82 SER A O 1
ATOM 669 N N . GLU A 1 83 ? -22.975 7.907 2.760 1.00 84.56 83 GLU A N 1
ATOM 670 C CA . GLU A 1 83 ? -24.287 7.868 3.410 1.00 84.56 83 GLU A CA 1
ATOM 671 C C . GLU A 1 83 ? -24.339 7.072 4.724 1.00 84.56 83 GLU A C 1
ATOM 673 O O . GLU A 1 83 ? -25.251 7.273 5.525 1.00 84.56 83 GLU A O 1
ATOM 678 N N . LEU A 1 84 ? -23.378 6.177 4.974 1.00 80.88 84 LEU A N 1
ATOM 679 C CA . LEU A 1 84 ? -23.383 5.324 6.164 1.00 80.88 84 LEU A CA 1
ATOM 680 C C . LEU A 1 84 ? -22.660 5.991 7.331 1.00 80.88 84 LEU A C 1
ATOM 682 O O . LEU A 1 84 ? -21.484 6.334 7.225 1.00 80.88 84 LEU A O 1
ATOM 686 N N . PHE A 1 85 ? -23.305 6.121 8.486 1.00 83.62 85 PHE A N 1
ATOM 687 C CA . PHE A 1 85 ? -22.616 6.551 9.703 1.00 83.62 85 PHE A CA 1
ATOM 688 C C . PHE A 1 85 ? -21.732 5.418 10.228 1.00 83.62 85 PHE A C 1
ATOM 690 O O . PHE A 1 85 ? -22.233 4.355 10.581 1.00 83.62 85 PHE A O 1
ATOM 697 N N . LEU A 1 86 ? -20.419 5.647 10.276 1.00 86.50 86 LEU A N 1
ATOM 698 C CA . LEU A 1 86 ? -19.438 4.644 10.676 1.00 86.50 86 LEU A CA 1
ATOM 699 C C . LEU A 1 86 ? -18.665 5.120 11.905 1.00 86.50 86 LEU A C 1
ATOM 701 O O . LEU A 1 86 ? -17.980 6.139 11.844 1.00 86.50 86 LEU A O 1
ATOM 705 N N . HIS A 1 87 ? -18.751 4.366 12.998 1.00 88.81 87 HIS A N 1
ATOM 706 C CA . HIS A 1 87 ? -17.978 4.597 14.216 1.00 88.81 87 HIS A CA 1
ATOM 707 C C . HIS A 1 87 ? -16.869 3.559 14.328 1.00 88.81 87 HIS A C 1
ATOM 709 O O . HIS A 1 87 ? -17.130 2.356 14.297 1.00 88.81 87 HIS A O 1
ATOM 715 N N . ILE A 1 88 ? -15.629 4.022 14.465 1.00 88.00 88 ILE A N 1
ATOM 716 C CA . ILE A 1 88 ? -14.449 3.161 14.515 1.00 88.00 88 ILE A CA 1
ATOM 717 C C . ILE A 1 88 ? -13.811 3.302 15.894 1.00 88.00 88 ILE A C 1
ATOM 719 O O . ILE A 1 88 ? -13.388 4.388 16.287 1.00 88.00 88 ILE A O 1
ATOM 723 N N . PHE A 1 89 ? -13.721 2.190 16.616 1.00 88.88 89 PHE A N 1
ATOM 724 C CA . PHE A 1 89 ? -13.010 2.097 17.885 1.00 88.88 89 PHE A CA 1
ATOM 725 C C . PHE A 1 89 ? -11.737 1.288 17.685 1.00 88.88 89 PHE A C 1
ATOM 727 O O . PHE A 1 89 ? -11.783 0.173 17.174 1.00 88.88 89 PHE A O 1
ATOM 734 N N . SER A 1 90 ? -10.604 1.835 18.110 1.00 86.38 90 SER A N 1
ATOM 735 C CA . SER A 1 90 ? -9.326 1.129 18.121 1.00 86.38 90 SER A CA 1
ATOM 736 C C . SER A 1 90 ? -8.936 0.810 19.559 1.00 86.38 90 SER A C 1
ATOM 738 O O . SER A 1 90 ? -8.976 1.673 20.444 1.00 86.38 90 SER A O 1
ATOM 740 N N . LEU A 1 91 ? -8.596 -0.455 19.792 1.00 87.38 91 LEU A N 1
ATOM 741 C CA . LEU A 1 91 ? -8.006 -0.917 21.035 1.00 87.38 91 LEU A CA 1
ATOM 742 C C . LEU A 1 91 ? -6.495 -0.919 20.831 1.00 87.38 91 LEU A C 1
ATOM 744 O O . LEU A 1 91 ? -5.986 -1.547 19.910 1.00 87.38 91 LEU A O 1
ATOM 748 N N . MET A 1 92 ? -5.789 -0.193 21.692 1.00 84.25 92 MET A N 1
ATOM 749 C CA . MET A 1 92 ? -4.335 -0.130 21.661 1.00 84.25 92 MET A CA 1
ATOM 750 C C . MET A 1 92 ? -3.795 -0.014 23.083 1.00 84.25 92 MET A C 1
ATOM 752 O O . MET A 1 92 ? -4.317 0.737 23.915 1.00 84.25 92 MET A O 1
ATOM 756 N N . TYR A 1 93 ? -2.740 -0.772 23.376 1.00 88.50 93 TYR A N 1
ATOM 757 C CA . TYR A 1 93 ? -2.042 -0.686 24.654 1.00 88.50 93 TYR A CA 1
ATOM 758 C C . TYR A 1 93 ? -1.057 0.481 24.643 1.00 88.50 93 TYR A C 1
ATOM 760 O O . TYR A 1 93 ? -0.183 0.551 23.781 1.00 88.50 93 TYR A O 1
ATOM 768 N N . ARG A 1 94 ? -1.155 1.366 25.637 1.00 86.25 94 ARG A N 1
ATOM 769 C CA . ARG A 1 94 ? -0.209 2.474 25.811 1.00 86.25 94 ARG A CA 1
ATOM 770 C C . ARG A 1 94 ? 1.178 1.972 26.219 1.00 86.25 94 ARG A C 1
ATOM 772 O O . ARG A 1 94 ? 1.277 1.014 26.987 1.00 86.25 94 ARG A O 1
ATOM 779 N N . GLU A 1 95 ? 2.216 2.664 25.755 1.00 89.75 95 GLU A N 1
ATOM 780 C CA . GLU A 1 95 ? 3.633 2.377 26.022 1.00 89.75 95 GLU A CA 1
ATOM 781 C C . GLU A 1 95 ? 4.002 0.935 25.645 1.00 89.75 95 GLU A C 1
ATOM 783 O O . GLU A 1 95 ? 4.828 0.281 26.281 1.00 89.75 95 GLU A O 1
ATOM 788 N N . SER A 1 96 ? 3.360 0.424 24.592 1.00 91.06 96 SER A N 1
ATOM 789 C CA . SER A 1 96 ? 3.562 -0.932 24.096 1.00 91.06 96 SER A CA 1
ATOM 790 C C . SER A 1 96 ? 4.337 -0.953 22.780 1.00 91.06 96 SER A C 1
ATOM 792 O O . SER A 1 96 ? 4.478 0.048 22.067 1.00 91.06 96 SER A O 1
ATOM 794 N N . THR A 1 97 ? 4.828 -2.142 22.432 1.00 90.50 97 THR A N 1
ATOM 795 C CA . THR A 1 97 ? 5.446 -2.401 21.127 1.00 90.50 97 THR A CA 1
ATOM 796 C C . THR A 1 97 ? 4.430 -2.339 19.989 1.00 90.50 97 THR A C 1
ATOM 798 O O . THR A 1 97 ? 4.812 -2.027 18.864 1.00 90.50 97 THR A O 1
ATOM 801 N N . GLU A 1 98 ? 3.152 -2.603 20.271 1.00 87.50 98 GLU A N 1
ATOM 802 C CA . GLU A 1 98 ? 2.057 -2.466 19.312 1.00 87.50 98 GLU A CA 1
ATOM 803 C C . GLU A 1 98 ? 1.844 -0.995 18.945 1.00 87.50 98 GLU A C 1
ATOM 805 O O . GLU A 1 98 ? 1.926 -0.647 17.769 1.00 87.50 98 GLU A O 1
ATOM 810 N N . GLU A 1 99 ? 1.694 -0.123 19.949 1.00 88.50 99 GLU A N 1
ATOM 811 C CA . GLU A 1 99 ? 1.563 1.326 19.739 1.00 88.50 99 GLU A CA 1
ATOM 812 C C . GLU A 1 99 ? 2.773 1.890 18.996 1.00 88.50 99 GLU A C 1
ATOM 814 O O . GLU A 1 99 ? 2.624 2.579 17.988 1.00 88.50 99 GLU A O 1
ATOM 819 N N . SER A 1 100 ? 3.980 1.543 19.446 1.00 91.50 100 SER A N 1
ATOM 820 C CA . SER A 1 100 ? 5.213 2.006 18.804 1.00 91.50 100 SER A CA 1
ATOM 821 C C . SER A 1 100 ? 5.288 1.567 17.339 1.00 91.50 100 SER A C 1
ATOM 823 O O . SER A 1 100 ? 5.628 2.371 16.475 1.00 91.50 100 SER A O 1
ATOM 825 N N . ARG A 1 101 ? 4.930 0.311 17.032 1.00 91.19 101 ARG A N 1
ATOM 826 C CA . ARG A 1 101 ? 4.910 -0.209 15.657 1.00 91.19 101 ARG A CA 1
ATOM 827 C C . ARG A 1 101 ? 3.907 0.549 14.790 1.00 91.19 101 ARG A C 1
ATOM 829 O O . ARG A 1 101 ? 4.250 0.916 13.669 1.00 91.19 101 ARG A O 1
ATOM 836 N N . TYR A 1 102 ? 2.700 0.780 15.300 1.00 90.12 102 TYR A N 1
ATOM 837 C CA . TYR A 1 102 ? 1.654 1.497 14.577 1.00 90.12 102 TYR A CA 1
ATOM 838 C C . TYR A 1 102 ? 2.058 2.952 14.284 1.00 90.12 102 TYR A C 1
ATOM 840 O O . TYR A 1 102 ? 1.996 3.396 13.138 1.00 90.12 102 TYR A O 1
ATOM 848 N N . LEU A 1 103 ? 2.573 3.671 15.288 1.00 91.12 103 LEU A N 1
ATOM 849 C CA . LEU A 1 103 ? 3.052 5.048 15.125 1.00 91.12 103 LEU A CA 1
ATOM 850 C C . LEU A 1 103 ? 4.244 5.141 14.165 1.00 91.12 103 LEU A C 1
ATOM 852 O O . LEU A 1 103 ? 4.302 6.051 13.339 1.00 91.12 103 LEU A O 1
ATOM 856 N N . MET A 1 104 ? 5.184 4.194 14.236 1.00 94.25 104 MET A N 1
ATOM 857 C CA . MET A 1 104 ? 6.304 4.129 13.294 1.00 94.25 104 MET A CA 1
ATOM 858 C C . MET A 1 104 ? 5.834 3.853 11.865 1.00 94.25 104 MET A C 1
ATOM 860 O O . MET A 1 104 ? 6.377 4.446 10.939 1.00 94.25 104 MET A O 1
ATOM 864 N N . ALA A 1 105 ? 4.831 2.994 11.666 1.00 92.81 105 ALA A N 1
ATOM 865 C CA . ALA A 1 105 ? 4.274 2.732 10.342 1.00 92.81 105 ALA A CA 1
ATOM 866 C C . ALA A 1 105 ? 3.639 3.994 9.731 1.00 92.81 105 ALA A C 1
ATOM 868 O O . ALA A 1 105 ? 3.950 4.330 8.590 1.00 92.81 105 ALA A O 1
ATOM 869 N N . LEU A 1 106 ? 2.839 4.737 10.507 1.00 92.94 106 LEU A N 1
ATOM 870 C CA . LEU A 1 106 ? 2.269 6.024 10.080 1.00 92.94 106 LEU A CA 1
ATOM 871 C C . LEU A 1 106 ? 3.344 7.068 9.766 1.00 92.94 106 LEU A C 1
ATOM 873 O O . LEU A 1 106 ? 3.252 7.786 8.768 1.00 92.94 106 LEU A O 1
ATOM 877 N N . LYS A 1 107 ? 4.379 7.146 10.608 1.00 96.06 107 LYS A N 1
ATOM 878 C CA . LYS A 1 107 ? 5.503 8.053 10.378 1.00 96.06 107 LYS A CA 1
ATOM 879 C C . LYS A 1 107 ? 6.233 7.700 9.084 1.00 96.06 107 LYS A C 1
ATOM 881 O O . LYS A 1 107 ? 6.413 8.571 8.248 1.00 96.06 107 LYS A O 1
ATOM 886 N N . ASN A 1 108 ? 6.587 6.431 8.892 1.00 95.88 108 ASN A N 1
ATOM 887 C CA . ASN A 1 108 ? 7.278 5.975 7.687 1.00 95.88 108 ASN A CA 1
ATOM 888 C C . ASN A 1 108 ? 6.461 6.242 6.417 1.00 95.88 108 ASN A C 1
ATOM 890 O O . ASN A 1 108 ? 7.033 6.605 5.396 1.00 95.88 108 ASN A O 1
ATOM 894 N N . GLU A 1 109 ? 5.137 6.070 6.467 1.00 93.00 109 GLU A N 1
ATOM 895 C CA . GLU A 1 109 ? 4.256 6.403 5.345 1.00 93.00 109 GLU A CA 1
ATOM 896 C C . GLU A 1 109 ? 4.294 7.905 5.024 1.00 93.00 109 GLU A C 1
ATOM 898 O O . GLU A 1 109 ? 4.429 8.288 3.861 1.00 93.00 109 GLU A O 1
ATOM 903 N N . THR A 1 110 ? 4.237 8.749 6.057 1.00 94.88 110 THR A N 1
ATOM 904 C CA . THR A 1 110 ? 4.308 10.211 5.915 1.00 94.88 110 THR A CA 1
ATOM 905 C C . THR A 1 110 ? 5.666 10.644 5.359 1.00 94.88 110 THR A C 1
ATOM 907 O O . THR A 1 110 ? 5.719 11.364 4.364 1.00 94.88 110 THR A O 1
ATOM 910 N N . ASP A 1 111 ? 6.758 10.136 5.931 1.00 97.00 111 ASP A N 1
ATOM 911 C CA . ASP A 1 111 ? 8.130 10.431 5.512 1.00 97.00 111 ASP A CA 1
ATOM 912 C C . ASP A 1 111 ? 8.372 9.985 4.055 1.00 97.00 111 ASP A C 1
ATOM 914 O O . ASP A 1 111 ? 8.973 10.712 3.261 1.00 97.00 111 ASP A O 1
ATOM 918 N N . ALA A 1 112 ? 7.863 8.810 3.663 1.00 95.69 112 ALA A N 1
ATOM 919 C CA . ALA A 1 112 ? 7.965 8.313 2.291 1.00 95.69 112 ALA A CA 1
ATOM 920 C C . ALA A 1 112 ? 7.200 9.201 1.297 1.00 95.69 112 ALA A C 1
ATOM 922 O O . ALA A 1 112 ? 7.697 9.474 0.200 1.00 95.69 112 ALA A O 1
ATOM 923 N N . PHE A 1 113 ? 6.012 9.678 1.676 1.00 93.81 113 PHE A N 1
ATOM 924 C CA . PHE A 1 113 ? 5.233 10.599 0.853 1.00 93.81 113 PHE A CA 1
ATOM 925 C C . PHE A 1 113 ? 5.931 11.955 0.699 1.00 93.81 113 PHE A C 1
ATOM 927 O O . PHE A 1 113 ? 6.021 12.479 -0.412 1.00 93.81 113 PHE A O 1
ATOM 934 N N . GLU A 1 114 ? 6.476 12.507 1.783 1.00 95.62 114 GLU A N 1
ATOM 935 C CA . GLU A 1 114 ? 7.241 13.753 1.735 1.00 95.62 114 GLU A CA 1
ATOM 936 C C . GLU A 1 114 ? 8.501 13.619 0.878 1.00 95.62 114 GLU A C 1
ATOM 938 O O . GLU A 1 114 ? 8.787 14.506 0.069 1.00 95.62 114 GLU A O 1
ATOM 943 N N . SER A 1 115 ? 9.226 12.502 0.996 1.00 94.62 115 SER A N 1
ATOM 944 C CA . SER A 1 115 ? 10.388 12.211 0.150 1.00 94.62 115 SER A CA 1
ATOM 945 C C . SER A 1 115 ? 10.001 12.198 -1.327 1.00 94.62 115 SER A C 1
ATOM 947 O O . SER A 1 115 ? 10.601 12.920 -2.124 1.00 94.62 115 SER A O 1
ATOM 949 N N . LEU A 1 116 ? 8.944 11.459 -1.686 1.00 91.62 116 LEU A N 1
ATOM 950 C CA . LEU A 1 116 ? 8.441 11.395 -3.059 1.00 91.62 116 LEU A CA 1
ATOM 951 C C . LEU A 1 116 ? 8.034 12.779 -3.577 1.00 91.62 116 LEU A C 1
ATOM 953 O O . LEU A 1 116 ? 8.336 13.139 -4.714 1.00 91.62 116 LEU A O 1
ATOM 957 N N . PHE A 1 117 ? 7.366 13.571 -2.744 1.00 91.81 117 PHE A N 1
ATOM 958 C CA . PHE A 1 117 ? 6.933 14.914 -3.104 1.00 91.81 117 PHE A CA 1
ATOM 959 C C . PHE A 1 117 ? 8.117 15.866 -3.326 1.00 91.81 117 PHE A C 1
ATOM 961 O O . PHE A 1 117 ? 8.115 16.650 -4.276 1.00 91.81 117 PHE A O 1
ATOM 968 N N . ASN A 1 118 ? 9.151 15.788 -2.488 1.00 92.06 118 ASN A N 1
ATOM 969 C CA . ASN A 1 118 ? 10.359 16.602 -2.620 1.00 92.06 118 ASN A CA 1
ATOM 970 C C . ASN A 1 118 ? 11.197 16.199 -3.842 1.00 92.06 118 ASN A C 1
ATOM 972 O O . ASN A 1 118 ? 11.683 17.071 -4.569 1.00 92.06 118 ASN A O 1
ATOM 976 N N . GLU A 1 119 ? 11.313 14.901 -4.123 1.00 89.56 119 GLU A N 1
ATOM 977 C CA . GLU A 1 119 ? 11.927 14.400 -5.355 1.00 89.56 119 GLU A CA 1
ATOM 978 C C . GLU A 1 119 ? 11.153 14.877 -6.584 1.00 89.56 119 GLU A C 1
A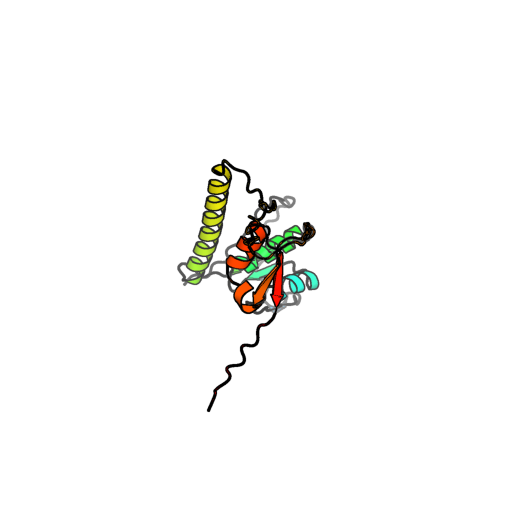TOM 980 O O . GLU A 1 119 ? 11.744 15.432 -7.510 1.00 89.56 119 GLU A O 1
ATOM 985 N N . GLN A 1 120 ? 9.821 14.756 -6.568 1.00 86.50 120 GLN A N 1
ATOM 986 C CA . GLN A 1 120 ? 8.971 15.203 -7.668 1.00 86.50 120 GLN A CA 1
ATOM 987 C C . GLN A 1 120 ? 9.103 16.706 -7.937 1.00 86.50 120 GLN A C 1
ATOM 989 O O . GLN A 1 120 ? 9.139 17.112 -9.096 1.00 86.50 120 GLN A O 1
ATOM 994 N N . LYS A 1 121 ? 9.215 17.536 -6.893 1.00 86.25 121 LYS A N 1
ATOM 995 C CA . LYS A 1 121 ? 9.477 18.979 -7.034 1.00 86.25 121 LYS A CA 1
ATOM 996 C C . LYS A 1 121 ? 10.842 19.290 -7.643 1.00 86.25 121 LYS A C 1
ATOM 998 O O . LYS A 1 121 ? 10.984 20.301 -8.322 1.00 86.25 121 LYS A O 1
ATOM 1003 N N . THR A 1 122 ? 11.840 18.456 -7.362 1.00 85.31 122 THR A N 1
ATOM 1004 C CA . THR A 1 122 ? 13.228 18.655 -7.805 1.00 85.31 122 THR A CA 1
ATOM 1005 C C . THR A 1 122 ? 13.468 18.101 -9.215 1.00 85.31 122 THR A C 1
ATOM 1007 O O . THR A 1 122 ? 14.459 18.450 -9.857 1.00 85.31 122 THR A O 1
ATOM 1010 N N . LEU A 1 123 ? 12.564 17.263 -9.737 1.00 82.38 123 LEU A N 1
ATOM 1011 C CA . LEU A 1 123 ? 12.656 16.721 -11.093 1.00 82.38 123 LEU A CA 1
ATOM 1012 C C . LEU A 1 123 ? 12.542 17.835 -12.150 1.00 82.38 123 LEU A C 1
ATOM 1014 O O . LEU A 1 123 ? 11.455 18.261 -12.529 1.00 82.38 123 LEU A O 1
ATOM 1018 N N . LEU A 1 124 ? 13.697 18.260 -12.674 1.00 69.12 124 LEU A N 1
ATOM 1019 C CA . LEU A 1 124 ? 13.825 19.211 -13.789 1.00 69.12 124 LEU A CA 1
ATOM 1020 C C . LEU A 1 124 ? 13.420 18.607 -15.144 1.00 69.12 124 LEU A C 1
ATOM 1022 O O . LEU A 1 124 ? 13.148 19.340 -16.093 1.00 69.12 124 LEU A O 1
ATOM 1026 N N . ILE A 1 125 ? 13.383 17.276 -15.242 1.00 75.50 125 ILE A N 1
ATOM 1027 C CA . ILE A 1 125 ? 13.005 16.549 -16.454 1.00 75.50 125 ILE A CA 1
ATOM 1028 C C . ILE A 1 125 ? 11.742 15.740 -16.141 1.00 75.50 125 ILE A C 1
ATOM 1030 O O . ILE A 1 125 ? 11.758 14.929 -15.210 1.00 75.50 125 ILE A O 1
ATOM 1034 N N . PRO A 1 126 ? 10.642 15.923 -16.896 1.00 67.56 126 PRO A N 1
ATOM 1035 C CA . PRO A 1 126 ? 9.466 15.085 -16.731 1.00 67.56 126 PRO A CA 1
ATOM 1036 C C . PRO A 1 126 ? 9.839 13.635 -17.040 1.00 67.56 126 PRO A C 1
ATOM 1038 O O . PRO A 1 126 ? 10.539 13.368 -18.015 1.00 67.56 126 PRO A O 1
ATOM 1041 N N . ARG A 1 127 ? 9.348 12.696 -16.227 1.00 64.38 127 ARG A N 1
ATOM 1042 C CA . ARG A 1 127 ? 9.568 11.252 -16.390 1.00 64.38 127 ARG A CA 1
ATOM 1043 C C . ARG A 1 127 ? 8.889 10.769 -17.679 1.00 64.38 127 ARG A C 1
ATOM 1045 O O . ARG A 1 127 ? 7.771 10.264 -17.656 1.00 64.38 127 ARG A O 1
ATOM 1052 N N . ARG A 1 128 ? 9.532 10.990 -18.825 1.00 62.50 128 ARG A N 1
ATOM 1053 C CA . ARG A 1 128 ? 9.118 10.436 -20.112 1.00 62.50 128 ARG A CA 1
ATOM 1054 C C . ARG A 1 128 ? 9.666 9.022 -20.188 1.00 62.50 128 ARG A C 1
ATOM 1056 O O . ARG A 1 128 ? 10.860 8.800 -20.011 1.00 62.50 128 ARG A O 1
ATOM 1063 N N . TYR A 1 129 ? 8.788 8.060 -20.431 1.00 62.56 129 TYR A N 1
ATOM 1064 C CA . TYR A 1 129 ? 9.223 6.735 -20.838 1.00 62.56 129 TYR A CA 1
ATOM 1065 C C . TYR A 1 129 ? 9.702 6.861 -22.283 1.00 62.56 129 TYR A C 1
ATOM 1067 O O . TYR A 1 129 ? 8.886 6.889 -23.204 1.00 62.56 129 TYR A O 1
ATOM 1075 N N . GLU A 1 130 ? 11.014 7.011 -22.470 1.00 61.59 130 GLU A N 1
ATOM 1076 C CA . GLU A 1 130 ? 11.652 6.873 -23.780 1.00 61.59 130 GLU A CA 1
ATOM 1077 C C . GLU A 1 130 ? 11.327 5.475 -24.311 1.00 61.59 130 GLU A C 1
ATOM 1079 O O . GLU A 1 130 ? 11.869 4.455 -23.880 1.00 61.59 130 GLU A O 1
ATOM 1084 N N . THR A 1 131 ? 10.317 5.446 -25.174 1.00 65.19 131 THR A N 1
ATOM 1085 C CA . THR A 1 131 ? 9.853 4.279 -25.929 1.00 65.19 131 THR A CA 1
ATOM 1086 C C . THR A 1 131 ? 10.419 4.289 -27.344 1.00 65.19 131 THR A C 1
ATOM 1088 O O . THR A 1 131 ? 10.244 3.320 -28.085 1.00 65.19 131 THR A O 1
ATOM 1091 N N . GLU A 1 132 ? 11.115 5.369 -27.704 1.00 73.50 132 GLU A N 1
ATOM 1092 C CA . GLU A 1 132 ? 11.875 5.474 -28.935 1.00 73.50 132 GLU A CA 1
ATOM 1093 C C . GLU A 1 132 ? 13.006 4.449 -28.893 1.00 73.50 132 GLU A C 1
ATOM 1095 O O . GLU A 1 132 ? 13.774 4.362 -27.934 1.00 73.50 132 GLU A O 1
ATOM 1100 N N . ARG A 1 133 ? 13.034 3.602 -29.919 1.00 77.06 133 ARG A N 1
ATOM 1101 C CA . ARG A 1 133 ? 14.089 2.615 -30.104 1.00 77.06 133 ARG A CA 1
ATOM 1102 C C . ARG A 1 133 ? 15.183 3.248 -30.948 1.00 77.06 133 ARG A C 1
ATOM 1104 O O . ARG A 1 133 ? 14.876 3.875 -31.961 1.00 77.06 133 ARG A O 1
ATOM 1111 N N . GLU A 1 134 ? 16.430 3.036 -30.556 1.00 81.00 134 GLU A N 1
ATOM 1112 C CA . GLU A 1 134 ? 17.588 3.466 -31.334 1.00 81.00 134 GLU A CA 1
ATOM 1113 C C . GLU A 1 134 ? 17.637 2.737 -32.687 1.00 81.00 134 GLU A C 1
ATOM 1115 O O . GLU A 1 134 ? 17.137 1.614 -32.836 1.00 81.00 134 GLU A O 1
ATOM 1120 N N . GLU A 1 135 ? 18.252 3.372 -33.687 1.00 74.00 135 GLU A N 1
ATOM 1121 C CA . GLU A 1 135 ? 18.578 2.696 -34.939 1.00 74.00 135 GLU A CA 1
ATOM 1122 C C . GLU A 1 135 ? 19.705 1.688 -34.705 1.00 74.00 135 GLU A C 1
ATOM 1124 O O . GLU A 1 135 ? 20.726 1.989 -34.083 1.00 74.00 135 GLU A O 1
ATOM 1129 N N . VAL A 1 136 ? 19.519 0.462 -35.196 1.00 68.88 136 VAL A N 1
ATOM 1130 C CA . VAL A 1 136 ? 20.490 -0.603 -34.955 1.00 68.88 136 VAL A CA 1
ATOM 1131 C C . VAL A 1 136 ? 21.720 -0.378 -35.821 1.00 68.88 136 VAL A C 1
ATOM 1133 O O . VAL A 1 136 ? 21.608 -0.287 -37.044 1.00 68.88 136 VAL A O 1
ATOM 1136 N N . ALA A 1 137 ? 22.902 -0.365 -35.200 1.00 65.81 137 ALA A N 1
ATOM 1137 C CA . ALA A 1 137 ? 24.167 -0.435 -35.918 1.00 65.81 137 ALA A CA 1
ATOM 1138 C C . ALA A 1 137 ? 24.205 -1.743 -36.726 1.00 65.81 137 ALA A C 1
ATOM 1140 O O . ALA A 1 137 ? 24.424 -2.827 -36.178 1.00 65.81 137 ALA A O 1
ATOM 1141 N N . ARG A 1 138 ? 23.929 -1.650 -38.031 1.00 62.97 138 ARG A N 1
ATO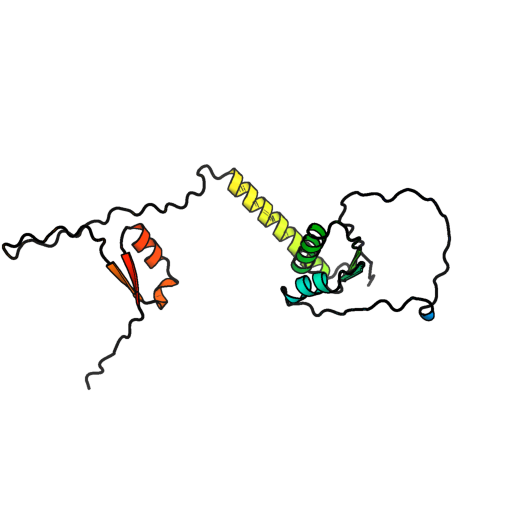M 1142 C CA . ARG A 1 138 ? 24.026 -2.780 -38.955 1.00 62.97 138 ARG A CA 1
ATOM 1143 C C . ARG A 1 138 ? 25.493 -3.206 -38.982 1.00 62.97 138 ARG A C 1
ATOM 1145 O O . ARG A 1 138 ? 26.354 -2.429 -39.382 1.00 62.97 138 ARG A O 1
ATOM 1152 N N . LEU A 1 139 ? 25.787 -4.416 -38.506 1.00 60.59 139 LEU A N 1
ATOM 1153 C CA . LEU A 1 139 ? 27.116 -5.006 -38.649 1.00 60.59 139 LEU A CA 1
ATOM 1154 C C . LEU A 1 139 ? 27.408 -5.111 -40.150 1.00 60.59 139 LEU A C 1
ATOM 1156 O O . LEU A 1 139 ? 26.722 -5.852 -40.854 1.00 60.59 139 LEU A O 1
ATOM 1160 N N . GLU A 1 140 ? 28.393 -4.360 -40.642 1.00 56.03 140 GLU A N 1
ATOM 1161 C CA . GLU A 1 140 ? 28.869 -4.497 -42.017 1.00 56.03 140 GLU A CA 1
ATOM 1162 C C . GLU A 1 140 ? 29.492 -5.889 -42.175 1.00 56.03 140 GLU A C 1
ATOM 1164 O O . GLU A 1 140 ? 30.613 -6.162 -41.742 1.00 56.03 140 GLU A O 1
ATOM 1169 N N . LEU A 1 141 ? 28.723 -6.816 -42.743 1.00 58.91 141 LEU A N 1
ATOM 1170 C CA . LEU A 1 141 ? 29.216 -8.140 -43.090 1.00 58.91 141 LEU A CA 1
ATOM 1171 C C . LEU A 1 141 ? 30.235 -7.988 -44.228 1.00 58.91 141 LEU A C 1
ATOM 1173 O O . LEU A 1 141 ? 29.927 -7.442 -45.287 1.00 58.91 141 LEU A O 1
ATOM 1177 N N . SER A 1 142 ? 31.458 -8.469 -43.992 1.00 56.06 142 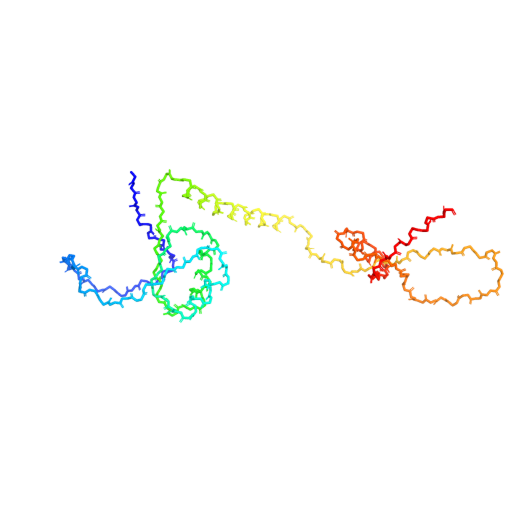SER A N 1
ATOM 1178 C CA . SER A 1 142 ? 32.566 -8.455 -44.954 1.00 56.06 142 SER A CA 1
ATOM 1179 C C . SER A 1 142 ? 32.132 -9.013 -46.313 1.00 56.06 142 SER A C 1
ATOM 1181 O O . SER A 1 142 ? 31.818 -10.194 -46.442 1.00 56.06 142 SER A O 1
ATOM 1183 N N . THR A 1 143 ? 32.154 -8.169 -47.345 1.00 57.50 143 THR A N 1
ATOM 1184 C CA . THR A 1 143 ? 31.713 -8.475 -48.719 1.00 57.50 143 THR A CA 1
ATOM 1185 C C . THR A 1 143 ? 32.754 -9.277 -49.519 1.00 57.50 143 THR A C 1
ATOM 1187 O O . THR A 1 143 ? 32.814 -9.193 -50.744 1.00 57.50 143 THR A O 1
ATOM 1190 N N . ARG A 1 144 ? 33.631 -10.035 -48.844 1.00 58.38 144 ARG A N 1
ATOM 1191 C CA . ARG A 1 144 ? 34.781 -10.714 -49.472 1.00 58.38 144 ARG A CA 1
ATOM 1192 C C . ARG A 1 144 ? 34.446 -12.061 -50.126 1.00 58.38 144 ARG A C 1
ATOM 1194 O O . ARG A 1 144 ? 35.372 -12.763 -50.519 1.00 58.38 144 ARG A O 1
ATOM 1201 N N . ASP A 1 145 ? 33.166 -12.395 -50.272 1.00 49.66 145 ASP A N 1
ATOM 1202 C CA . ASP A 1 145 ? 32.703 -13.498 -51.118 1.00 49.66 145 ASP A CA 1
ATOM 1203 C C . ASP A 1 145 ? 31.655 -12.976 -52.110 1.00 49.66 145 ASP A C 1
ATOM 1205 O O . ASP A 1 145 ? 30.748 -12.224 -51.755 1.00 49.66 145 ASP A O 1
ATOM 1209 N N . GLY A 1 146 ? 31.880 -13.273 -53.387 1.00 46.25 146 GLY A N 1
ATOM 1210 C CA . GLY A 1 146 ? 31.431 -12.467 -54.517 1.00 46.25 146 GLY A CA 1
ATOM 1211 C C . GLY A 1 146 ? 29.921 -12.377 -54.770 1.00 46.25 146 GLY A C 1
ATOM 1212 O O . GLY A 1 146 ? 29.180 -13.346 -54.662 1.00 46.25 146 GLY A O 1
ATOM 1213 N N . GLY A 1 147 ? 29.517 -11.203 -55.267 1.00 50.38 147 GLY A N 1
ATOM 1214 C CA . GLY A 1 147 ? 28.563 -11.084 -56.374 1.00 50.38 147 GLY A CA 1
ATOM 1215 C C . GLY A 1 147 ? 27.118 -11.510 -56.116 1.00 50.38 147 GLY A C 1
ATOM 1216 O O . GLY A 1 147 ? 26.557 -12.244 -56.921 1.00 50.38 147 GLY A O 1
ATOM 1217 N N . GLY A 1 148 ? 26.483 -11.005 -55.061 1.00 52.69 148 GLY A N 1
ATOM 1218 C CA . GLY A 1 148 ? 25.030 -11.073 -54.914 1.00 52.69 148 GLY A CA 1
ATOM 1219 C C . GLY A 1 148 ? 24.520 -9.855 -54.160 1.00 52.69 148 GLY A C 1
ATOM 1220 O O . GLY A 1 148 ? 24.936 -9.622 -53.029 1.00 52.69 148 GLY A O 1
ATOM 1221 N N . GLN A 1 149 ? 23.644 -9.058 -54.778 1.00 49.38 149 GLN A N 1
ATOM 1222 C CA . GLN A 1 149 ? 22.884 -8.032 -54.064 1.00 49.38 149 GLN A CA 1
ATOM 1223 C C . GLN A 1 149 ? 22.044 -8.734 -52.993 1.00 49.38 149 GLN A C 1
ATOM 1225 O O . GLN A 1 149 ? 21.023 -9.346 -53.302 1.00 49.38 149 GLN A O 1
ATOM 1230 N N . VAL A 1 150 ? 22.492 -8.680 -51.739 1.00 58.19 150 VAL A N 1
ATOM 1231 C CA . VAL A 1 150 ? 21.652 -9.053 -50.603 1.00 58.19 150 VAL A CA 1
ATOM 1232 C C . VAL A 1 150 ? 20.582 -7.964 -50.519 1.00 58.19 150 VAL A C 1
ATOM 1234 O O . VAL A 1 150 ? 20.950 -6.793 -50.397 1.00 58.19 150 VAL A O 1
ATOM 1237 N N . PRO A 1 151 ? 19.283 -8.285 -50.658 1.00 52.59 151 PRO A N 1
ATOM 1238 C CA . PRO A 1 151 ? 18.247 -7.280 -50.493 1.00 52.59 151 PRO A CA 1
ATOM 1239 C C . PRO A 1 151 ? 18.414 -6.684 -49.099 1.00 52.59 151 PRO A C 1
ATOM 1241 O O . PRO A 1 151 ? 18.536 -7.427 -48.125 1.00 52.59 151 PRO A O 1
ATOM 1244 N N . GLU A 1 152 ? 18.443 -5.356 -48.997 1.00 54.53 152 GLU A N 1
ATOM 1245 C CA . GLU A 1 152 ? 18.306 -4.694 -47.706 1.00 54.53 152 GLU A CA 1
ATOM 1246 C C . GLU A 1 152 ? 16.917 -5.029 -47.156 1.00 54.53 152 GLU A C 1
ATOM 1248 O O . GLU A 1 152 ? 15.936 -4.320 -47.375 1.00 54.53 152 GLU A O 1
ATOM 1253 N N . THR A 1 153 ? 16.800 -6.159 -46.467 1.00 56.59 153 THR A N 1
ATOM 1254 C CA . THR A 1 153 ? 15.639 -6.445 -45.644 1.00 56.59 153 THR A CA 1
ATOM 1255 C C . THR A 1 153 ? 15.625 -5.386 -44.561 1.00 56.59 153 THR A C 1
ATOM 1257 O O . THR A 1 153 ? 16.500 -5.352 -43.699 1.00 56.59 153 THR A O 1
ATOM 1260 N N . ASN A 1 154 ? 14.620 -4.514 -44.607 1.00 61.28 154 ASN A N 1
ATOM 1261 C CA . ASN A 1 154 ? 14.374 -3.454 -43.629 1.00 61.28 154 ASN A CA 1
ATOM 1262 C C . ASN A 1 154 ? 13.928 -4.013 -42.256 1.00 61.28 154 ASN A C 1
ATOM 1264 O O . ASN A 1 154 ? 13.242 -3.347 -41.483 1.00 61.28 154 ASN A O 1
ATOM 1268 N N . GLU A 1 155 ? 14.263 -5.272 -41.978 1.00 72.00 155 GLU A N 1
ATOM 1269 C CA . GLU A 1 155 ? 13.892 -6.002 -40.780 1.00 72.00 155 GLU A CA 1
ATOM 1270 C C . GLU A 1 155 ? 14.931 -5.763 -39.688 1.00 72.00 155 GLU A C 1
ATOM 1272 O O . GLU A 1 155 ? 16.141 -5.775 -39.924 1.00 72.00 155 GLU A O 1
ATOM 1277 N N . ARG A 1 156 ? 14.448 -5.547 -38.465 1.00 79.62 156 ARG A N 1
ATOM 1278 C CA . ARG A 1 156 ? 15.315 -5.387 -37.302 1.00 79.62 156 ARG A CA 1
ATOM 1279 C C . ARG A 1 156 ? 15.951 -6.735 -36.948 1.00 79.62 156 ARG A C 1
ATOM 1281 O O . ARG A 1 156 ? 15.275 -7.765 -37.019 1.00 79.62 156 ARG A O 1
ATOM 1288 N N . PRO A 1 157 ? 17.233 -6.757 -36.550 1.00 85.12 157 PRO A N 1
ATOM 1289 C CA . PRO A 1 157 ? 17.887 -7.985 -36.129 1.00 85.12 157 PRO A CA 1
ATOM 1290 C C . PRO A 1 157 ? 17.180 -8.574 -34.909 1.00 85.12 157 PRO A C 1
ATOM 1292 O O . PRO A 1 157 ? 16.891 -7.877 -33.933 1.00 85.12 157 PRO A O 1
ATOM 1295 N N . LYS A 1 158 ? 16.913 -9.878 -34.981 1.00 89.19 158 LYS A N 1
ATOM 1296 C CA . LYS A 1 158 ? 16.220 -10.631 -33.937 1.00 89.19 158 LYS A CA 1
ATOM 1297 C C . LYS A 1 158 ? 17.234 -11.288 -33.008 1.00 89.19 158 LYS A C 1
ATOM 1299 O O . LYS A 1 158 ? 18.156 -11.954 -33.474 1.00 89.19 158 LYS A O 1
ATOM 1304 N N . VAL A 1 159 ? 17.045 -11.134 -31.703 1.00 89.69 159 VAL A N 1
ATOM 1305 C CA . VAL A 1 159 ? 17.846 -11.786 -30.662 1.00 89.69 159 VAL A CA 1
ATOM 1306 C C . VAL A 1 159 ? 16.948 -12.747 -29.899 1.00 89.69 159 VAL A C 1
ATOM 1308 O O . VAL A 1 159 ? 15.942 -12.345 -29.316 1.00 89.69 159 VAL A O 1
ATOM 1311 N N . VAL A 1 160 ? 17.310 -14.027 -29.908 1.00 91.62 160 VAL A N 1
ATOM 1312 C CA . VAL A 1 160 ? 16.613 -15.052 -29.127 1.00 91.62 160 VAL A CA 1
ATOM 1313 C C . VAL A 1 160 ? 17.176 -15.050 -27.712 1.00 91.62 160 VAL A C 1
ATOM 1315 O O . VAL A 1 160 ? 18.384 -15.181 -27.527 1.00 91.62 160 VAL A O 1
ATOM 1318 N N . VAL A 1 161 ? 16.301 -14.901 -26.723 1.00 92.00 161 VAL A N 1
ATOM 1319 C CA . VAL A 1 161 ? 16.658 -14.852 -25.303 1.00 92.00 161 VAL A CA 1
ATOM 1320 C C . VAL A 1 161 ? 15.905 -15.949 -24.558 1.00 92.00 161 VAL A C 1
ATOM 1322 O O . VAL A 1 161 ? 14.712 -16.158 -24.792 1.00 92.00 161 VAL A O 1
ATOM 1325 N N . ASP A 1 162 ? 16.600 -16.645 -23.655 1.00 92.50 162 ASP A N 1
ATOM 1326 C CA . ASP A 1 162 ? 15.974 -17.650 -22.795 1.00 92.50 162 ASP A CA 1
ATOM 1327 C C . ASP A 1 162 ? 14.964 -16.994 -21.837 1.00 92.50 162 ASP A C 1
ATOM 1329 O O . ASP A 1 162 ? 15.274 -15.970 -21.230 1.00 92.50 162 ASP A O 1
ATOM 1333 N N . MET A 1 163 ? 13.779 -17.583 -21.644 1.00 89.94 163 MET A N 1
ATOM 1334 C CA . MET A 1 163 ? 12.761 -17.050 -20.721 1.00 89.94 163 MET A CA 1
ATOM 1335 C C . MET A 1 163 ? 13.290 -16.799 -19.296 1.00 89.94 163 MET A C 1
ATOM 1337 O O . MET A 1 163 ? 12.802 -15.900 -18.617 1.00 89.94 163 MET A O 1
ATOM 1341 N N . ARG A 1 164 ? 14.297 -17.550 -18.834 1.00 88.44 164 ARG A N 1
ATOM 1342 C CA . ARG A 1 164 ? 14.916 -17.364 -17.507 1.00 88.44 164 ARG A CA 1
ATOM 1343 C C . ARG A 1 164 ? 15.734 -16.075 -17.395 1.00 88.44 164 ARG A C 1
ATOM 1345 O O . ARG A 1 164 ? 15.868 -15.537 -16.301 1.00 88.44 164 ARG A O 1
ATOM 1352 N N . GLU A 1 165 ? 16.228 -15.558 -18.516 1.00 89.44 165 GLU A N 1
ATOM 1353 C CA . GLU A 1 165 ? 17.039 -14.336 -18.581 1.00 89.44 165 GLU A CA 1
ATOM 1354 C C . GLU A 1 165 ? 16.181 -13.058 -18.635 1.00 89.44 165 GLU A C 1
ATOM 1356 O O . GLU A 1 165 ? 16.710 -11.951 -18.526 1.00 89.44 165 GLU A O 1
ATOM 1361 N N . PHE A 1 166 ? 14.849 -13.179 -18.736 1.00 87.38 166 PHE A N 1
ATOM 1362 C CA . PHE A 1 166 ? 13.918 -12.036 -18.735 1.00 87.38 166 PHE A CA 1
ATOM 1363 C C . PHE A 1 166 ? 13.794 -11.313 -17.394 1.00 87.38 166 PHE A C 1
ATOM 1365 O O . PHE A 1 166 ? 13.265 -10.205 -17.350 1.00 87.38 166 PHE A O 1
ATOM 1372 N N . ASN A 1 167 ? 14.328 -11.891 -16.319 1.00 86.75 167 ASN A N 1
ATOM 1373 C CA . ASN A 1 167 ? 14.440 -11.207 -15.033 1.00 86.75 167 ASN A CA 1
ATOM 1374 C C . ASN A 1 167 ? 15.653 -10.260 -14.960 1.00 86.75 167 ASN A C 1
ATOM 1376 O O . ASN A 1 167 ? 15.810 -9.559 -13.963 1.00 86.75 167 ASN A O 1
ATOM 1380 N N . SER A 1 168 ? 16.519 -10.244 -15.979 1.00 91.75 168 SER A N 1
ATOM 1381 C CA . SER A 1 168 ? 17.657 -9.323 -16.071 1.00 91.75 168 SER A CA 1
ATOM 1382 C C . SER A 1 168 ? 17.302 -8.043 -16.845 1.00 91.75 168 SER A C 1
ATOM 1384 O O . SER A 1 168 ? 16.300 -7.980 -17.556 1.00 91.75 168 SER A O 1
ATOM 1386 N N . GLU A 1 169 ? 18.139 -7.006 -16.749 1.00 90.12 169 GLU A N 1
ATOM 1387 C CA . GLU A 1 169 ? 17.943 -5.757 -17.508 1.00 90.12 169 GLU A CA 1
ATOM 1388 C C . GLU A 1 169 ? 18.279 -5.896 -19.006 1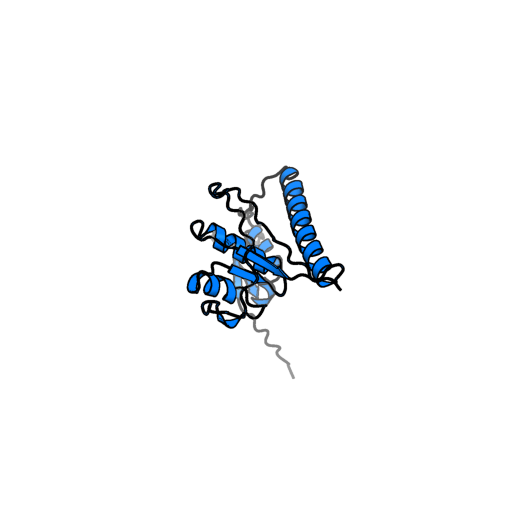.00 90.12 169 GLU A C 1
ATOM 1390 O O . GLU A 1 169 ? 17.824 -5.094 -19.827 1.00 90.12 169 GLU A O 1
ATOM 1395 N N . LEU A 1 170 ? 19.052 -6.922 -19.384 1.00 89.69 170 LEU A N 1
ATOM 1396 C CA . LEU A 1 170 ? 19.603 -7.097 -20.731 1.00 89.69 170 LEU A CA 1
ATOM 1397 C C . LEU A 1 170 ? 18.528 -7.127 -21.841 1.00 89.69 170 LEU A C 1
ATOM 1399 O O . LEU A 1 170 ? 18.702 -6.404 -22.825 1.00 89.69 170 LEU A O 1
ATOM 1403 N N . PRO A 1 171 ? 17.407 -7.869 -21.723 1.00 91.62 171 PRO A N 1
ATOM 1404 C CA . PRO A 1 171 ? 16.366 -7.898 -22.755 1.00 91.62 171 PRO A CA 1
ATOM 1405 C C . PRO A 1 171 ? 15.743 -6.520 -22.994 1.00 91.62 171 PRO A C 1
ATOM 1407 O O . PRO A 1 171 ? 15.493 -6.140 -24.137 1.00 91.62 171 PRO A O 1
ATOM 1410 N N . THR A 1 172 ? 15.565 -5.733 -21.929 1.00 89.50 172 THR A N 1
ATOM 1411 C CA . THR A 1 172 ? 15.041 -4.362 -22.017 1.00 89.50 172 THR A CA 1
ATOM 1412 C C . THR A 1 172 ? 16.023 -3.443 -22.742 1.00 89.50 172 THR A C 1
ATOM 1414 O O . THR A 1 172 ? 15.617 -2.654 -23.596 1.00 89.50 172 THR A O 1
ATOM 1417 N N . VAL A 1 173 ? 17.321 -3.555 -22.444 1.00 89.62 173 VAL A N 1
ATOM 1418 C CA . VAL A 1 173 ? 18.369 -2.759 -23.102 1.00 89.62 173 VAL A CA 1
ATOM 1419 C C . VAL A 1 173 ? 18.494 -3.117 -24.583 1.00 89.62 173 VAL A C 1
ATOM 1421 O O . VAL A 1 173 ? 18.552 -2.218 -25.419 1.00 89.62 173 VAL A O 1
ATOM 1424 N N . LEU A 1 174 ? 18.492 -4.407 -24.932 1.00 88.81 174 LEU A N 1
ATOM 1425 C CA . LEU A 1 174 ? 18.542 -4.861 -26.327 1.00 88.81 174 LEU A CA 1
ATOM 1426 C C . LEU A 1 174 ? 17.346 -4.341 -27.129 1.00 88.81 174 LEU A C 1
ATOM 1428 O O . LEU A 1 174 ? 17.514 -3.820 -28.230 1.00 88.81 174 LEU A O 1
ATOM 1432 N N . TYR A 1 175 ? 16.152 -4.408 -26.545 1.00 88.50 175 TYR A N 1
ATOM 1433 C CA . TYR A 1 175 ? 14.945 -3.883 -27.170 1.00 88.50 175 TYR A CA 1
ATOM 1434 C C . TYR A 1 175 ? 15.022 -2.367 -27.410 1.00 88.50 175 TYR A C 1
ATOM 1436 O O . TYR A 1 175 ? 14.684 -1.895 -28.498 1.00 88.50 175 TYR A O 1
ATOM 1444 N N . LYS A 1 176 ? 15.517 -1.601 -26.426 1.00 86.88 176 LYS A N 1
ATOM 1445 C CA . LYS A 1 176 ? 15.748 -0.151 -26.565 1.00 86.88 176 LYS A CA 1
ATOM 1446 C C . LYS A 1 176 ? 16.773 0.182 -27.648 1.00 86.88 176 LYS A C 1
ATOM 1448 O O . LYS A 1 176 ? 16.561 1.127 -28.397 1.00 86.88 176 LYS A O 1
ATOM 1453 N N . LYS A 1 177 ? 17.815 -0.639 -27.799 1.00 87.12 177 LYS A N 1
ATOM 1454 C CA . LYS A 1 177 ? 18.819 -0.523 -28.872 1.00 87.12 177 LYS A CA 1
ATOM 1455 C C . LYS A 1 177 ? 18.311 -0.918 -30.268 1.00 87.12 177 LYS A C 1
ATOM 1457 O O . LYS A 1 177 ? 19.103 -1.004 -31.200 1.00 87.12 177 LYS A O 1
ATOM 1462 N N . GLY A 1 178 ? 17.017 -1.213 -30.409 1.00 85.50 178 GLY A N 1
ATOM 1463 C CA . GLY A 1 178 ? 16.374 -1.505 -31.689 1.00 85.50 178 GLY A CA 1
ATOM 1464 C C . GLY A 1 178 ? 16.387 -2.976 -32.111 1.00 85.50 178 GLY A C 1
ATOM 1465 O O . GLY A 1 178 ? 15.864 -3.283 -33.182 1.00 85.50 178 GLY A O 1
ATOM 1466 N N . TYR A 1 179 ? 16.910 -3.890 -31.287 1.00 89.31 179 TYR A N 1
ATOM 1467 C CA . TYR A 1 179 ? 16.829 -5.331 -31.546 1.00 89.31 179 TYR A CA 1
ATOM 1468 C C . TYR A 1 179 ? 15.422 -5.862 -31.245 1.00 89.31 179 TYR A C 1
ATOM 1470 O O . TYR A 1 179 ? 14.785 -5.461 -30.269 1.00 89.31 179 TYR A O 1
ATOM 1478 N N . ASP A 1 180 ? 14.942 -6.808 -32.048 1.00 90.25 180 ASP A N 1
ATOM 1479 C CA . ASP A 1 180 ? 13.703 -7.524 -31.748 1.00 90.25 180 ASP A CA 1
ATOM 1480 C C . ASP A 1 180 ? 14.010 -8.732 -30.860 1.00 90.25 180 ASP A C 1
ATOM 1482 O O . ASP A 1 180 ? 14.686 -9.676 -31.264 1.00 90.25 180 ASP A O 1
ATOM 1486 N N . VAL A 1 181 ? 13.527 -8.702 -29.622 1.00 91.31 181 VAL A N 1
ATOM 1487 C CA . VAL A 1 181 ? 13.791 -9.752 -28.634 1.00 91.31 181 VAL A CA 1
ATOM 1488 C C . VAL A 1 181 ? 12.708 -10.827 -28.714 1.00 91.31 181 VAL A C 1
ATOM 1490 O O . VAL A 1 181 ? 11.523 -10.529 -28.575 1.00 91.31 181 VAL A O 1
ATOM 1493 N N . VAL A 1 182 ? 13.111 -12.083 -28.910 1.00 92.38 182 VAL A N 1
ATOM 1494 C CA . VAL A 1 182 ? 12.212 -13.244 -28.976 1.00 92.38 182 VAL A CA 1
ATOM 1495 C C . VAL A 1 182 ? 12.463 -14.146 -27.771 1.00 92.38 182 VAL A C 1
ATOM 1497 O O . VAL A 1 182 ? 13.559 -14.679 -27.609 1.00 92.38 182 VAL A O 1
ATOM 1500 N N . ALA A 1 183 ? 11.444 -14.329 -26.931 1.00 92.50 183 ALA A N 1
ATOM 1501 C CA . ALA A 1 183 ? 11.509 -15.203 -25.763 1.00 92.50 183 ALA A CA 1
ATOM 1502 C C . ALA A 1 183 ? 11.330 -16.675 -26.166 1.00 92.50 183 ALA A C 1
ATOM 1504 O O . ALA A 1 183 ? 10.305 -17.036 -26.745 1.00 92.50 183 ALA A O 1
ATOM 1505 N N . VAL A 1 184 ? 12.305 -17.530 -25.850 1.00 91.06 184 VAL A N 1
ATOM 1506 C CA . VAL A 1 184 ? 12.263 -18.982 -26.116 1.00 91.06 184 VAL A CA 1
ATOM 1507 C C . VAL A 1 184 ? 12.805 -19.733 -24.898 1.00 91.06 184 VAL A C 1
ATOM 1509 O O . VAL A 1 184 ? 13.551 -19.171 -24.111 1.00 91.06 184 VAL A O 1
ATOM 1512 N N . THR A 1 185 ? 12.438 -20.998 -24.690 1.00 91.44 185 THR A N 1
ATOM 1513 C CA . THR A 1 185 ? 13.125 -21.850 -23.697 1.00 91.44 185 THR A CA 1
ATOM 1514 C C . THR A 1 185 ? 14.267 -22.581 -24.389 1.00 91.44 185 THR A C 1
ATOM 1516 O O . THR A 1 185 ? 14.010 -23.333 -25.328 1.00 91.44 185 THR A O 1
ATOM 1519 N N . LEU A 1 186 ? 15.515 -22.362 -23.967 1.00 86.38 186 LEU A N 1
ATOM 1520 C CA . LEU A 1 186 ? 16.665 -23.042 -24.559 1.00 86.38 186 LEU A CA 1
ATOM 1521 C C . LEU A 1 186 ? 16.990 -24.310 -23.765 1.00 86.38 186 LEU A C 1
ATOM 1523 O O . LEU A 1 186 ? 17.330 -24.269 -22.579 1.00 86.38 186 LEU A O 1
ATOM 1527 N N . GLU A 1 187 ? 16.928 -25.454 -24.440 1.00 84.81 187 GLU A N 1
ATOM 1528 C CA . GLU A 1 187 ? 17.400 -26.728 -23.904 1.00 84.81 187 GLU A CA 1
ATOM 1529 C C . GLU A 1 187 ? 18.847 -26.965 -24.343 1.00 84.81 187 GLU A C 1
ATOM 1531 O O . GLU A 1 187 ? 19.135 -27.190 -25.519 1.00 84.81 187 GLU A O 1
ATOM 1536 N N . VAL A 1 188 ? 19.787 -26.928 -23.396 1.00 76.75 188 VAL A N 1
ATOM 1537 C CA . VAL A 1 188 ? 21.187 -27.266 -23.678 1.00 76.75 188 VAL A CA 1
ATOM 1538 C C . VAL A 1 188 ? 21.375 -28.765 -23.475 1.00 76.75 188 VAL A C 1
ATOM 1540 O O . VAL A 1 188 ? 21.512 -29.249 -22.350 1.00 76.75 188 VAL A O 1
ATOM 1543 N N . ARG A 1 189 ? 21.400 -29.526 -24.572 1.00 69.81 189 ARG A N 1
ATOM 1544 C CA . ARG A 1 189 ? 21.770 -30.943 -24.526 1.00 69.81 189 ARG A CA 1
ATOM 1545 C C . ARG A 1 189 ? 23.282 -31.057 -24.351 1.00 69.81 189 ARG A C 1
ATOM 1547 O O . ARG A 1 189 ? 24.042 -30.884 -25.298 1.00 69.81 189 ARG A O 1
ATOM 1554 N N . ILE A 1 190 ? 23.724 -31.382 -23.140 1.00 64.81 190 ILE A N 1
ATOM 1555 C CA . ILE A 1 190 ? 25.120 -31.750 -22.894 1.00 64.81 190 ILE A CA 1
ATOM 1556 C C . ILE A 1 190 ? 25.336 -33.138 -23.507 1.00 64.81 190 ILE A C 1
ATOM 1558 O O . ILE A 1 190 ? 24.951 -34.150 -22.920 1.00 64.81 190 ILE A O 1
ATOM 1562 N N . SER A 1 191 ? 25.930 -33.198 -24.702 1.00 68.38 191 SER A N 1
ATOM 1563 C CA . SER A 1 191 ? 26.444 -34.459 -25.239 1.00 68.38 191 SER A CA 1
ATOM 1564 C C . SER A 1 191 ? 27.662 -34.857 -24.413 1.00 68.38 191 SER A C 1
ATOM 1566 O O . SER A 1 191 ? 28.756 -34.328 -24.602 1.00 68.38 191 SER A O 1
ATOM 1568 N N . ARG A 1 192 ? 27.473 -35.767 -23.453 1.00 65.00 192 ARG A N 1
ATOM 1569 C CA . ARG A 1 192 ? 28.593 -36.500 -22.862 1.00 65.00 192 ARG A CA 1
ATOM 1570 C C . ARG A 1 192 ? 29.074 -37.486 -23.921 1.00 65.00 192 ARG A C 1
ATOM 1572 O O . ARG A 1 192 ? 28.483 -38.550 -24.074 1.00 65.00 192 ARG A O 1
ATOM 1579 N N . ASN A 1 193 ? 30.100 -37.101 -24.672 1.00 56.25 193 ASN A N 1
ATOM 1580 C CA . ASN A 1 193 ? 30.860 -38.049 -25.478 1.00 56.25 193 ASN A CA 1
ATOM 1581 C C . ASN A 1 193 ? 31.619 -38.955 -24.495 1.00 56.25 193 ASN A C 1
ATOM 1583 O O . ASN A 1 193 ? 32.570 -38.497 -23.860 1.00 56.25 193 ASN A O 1
ATOM 1587 N N . PHE A 1 194 ? 31.113 -40.174 -24.302 1.00 49.66 194 PHE A N 1
ATOM 1588 C CA . PHE A 1 194 ? 31.858 -41.293 -23.721 1.00 49.66 194 PHE A CA 1
ATOM 1589 C C . PHE A 1 194 ? 32.686 -41.967 -24.812 1.00 49.66 194 PHE A C 1
ATOM 1591 O O . PHE A 1 194 ? 32.178 -42.041 -25.955 1.00 49.66 194 PHE A O 1
#

Organism: Ancylostoma caninum (NCBI:txid29170)

Radius of gyration: 31.77 Å; chains: 1; bounding box: 66×62×91 Å

Sequence (194 aa):
MLMRFQNITVISKTEPPDDGYENKEEAKTIGDHEKVPLVIMAYGERYSILRQLDQMKPTVIILYNTDVVTLRHIEIYKACHSELFLHIFSLMYRESTEESRYLMALKNETDAFESLFNEQKTLLIPRRYETEREEVARLELSTRDGGGQVPETNERPKVVVDMREFNSELPTVLYKKGYDVVAVTLEVRISRNF